Protein AF-K1SUT8-F1 (afdb_monomer_lite)

Foldseek 3Di:
DDQPDFFKEKEAEPCPQNVVLRVLSQQLRVLLLVLSVVLVGDRPYYDWAFDPVCDDDPVSHTATHDPQNRVCVNVVHNGMDMDHTPPVNPVSCVSQVVDPVSVVSSVVSSVRSNCVSVVNDDDDVPDDPPCQQANVCPPPPCSVVVSVLVVLVLDDAPDRRHNPPVDFDFPLSLLSSLCVVVVHDQPPDFAALAPVQDGPDSSGRSNRVCVVLVLDDAPDPRHNRRGDGDDPLNSLSSVCSSCVSVVHDQFDPDDLVPDPDPPLVVRDPSRSGSVD

Sequence (276 aa):
PSQSARGAEVLVSNGNYRPEIAKVLDGVGTNILMQLKNLGIYNRGLVKKSSQDHTLYPNGKLADYYGIVRYGVENNVPSMIVEHCFISSNSECEQFLSSDAKLRAIAQADARGIAAYYGLQKKAPGEVDVEPTFYDCRHHWAKTSIEAAASAGWVNGVSAGEFQPNGTLTRAAFVTMLGRMAGVKDTDYTTSVFRDVPDGEWYTSFVAWATENGIVDGYGDGIFLPQNNITRQEMAKIMAKYLNWKGLDTTPSSEISSYPINDLNAIGGWALEPVC

Structure (mmCIF, N/CA/C/O backbone):
data_AF-K1SUT8-F1
#
_entry.id   AF-K1SUT8-F1
#
loop_
_atom_site.group_PDB
_atom_site.id
_atom_site.type_symbol
_atom_site.label_atom_id
_atom_site.label_alt_id
_atom_site.label_comp_id
_atom_site.label_asym_id
_atom_site.label_entity_id
_atom_site.label_seq_id
_atom_site.pdbx_PDB_ins_code
_atom_site.Cartn_x
_atom_site.Cartn_y
_atom_site.Cartn_z
_atom_site.occupancy
_atom_site.B_iso_or_equiv
_atom_site.auth_seq_id
_atom_site.auth_comp_id
_atom_site.auth_asym_id
_atom_site.auth_atom_id
_atom_site.pdbx_PDB_model_num
ATOM 1 N N . PRO A 1 1 ? 30.559 4.895 -41.385 1.00 45.41 1 PRO A N 1
ATOM 2 C CA . PRO A 1 1 ? 29.852 4.767 -40.085 1.00 45.41 1 PRO A CA 1
ATOM 3 C C . PRO A 1 1 ? 30.807 4.206 -39.021 1.00 45.41 1 PRO A C 1
ATOM 5 O O . PRO A 1 1 ? 31.427 3.174 -39.251 1.00 45.41 1 PRO A O 1
ATOM 8 N N . SER A 1 2 ? 31.027 4.937 -37.927 1.00 41.62 2 SER A N 1
ATOM 9 C CA . SER A 1 2 ? 32.005 4.590 -36.886 1.00 41.62 2 SER A CA 1
ATOM 10 C C . SER A 1 2 ? 31.614 3.323 -36.112 1.00 41.62 2 SER A C 1
ATOM 12 O O . SER A 1 2 ? 30.517 3.258 -35.568 1.00 41.62 2 SER A O 1
ATOM 14 N N . GLN A 1 3 ? 32.542 2.368 -35.992 1.00 51.78 3 GLN A N 1
ATOM 15 C CA . GLN A 1 3 ? 32.417 1.084 -35.274 1.00 51.78 3 GLN A CA 1
ATOM 16 C C . GLN A 1 3 ? 32.427 1.187 -33.724 1.00 51.78 3 GLN A C 1
ATOM 18 O O . GLN A 1 3 ? 32.827 0.240 -33.051 1.00 51.78 3 GLN A O 1
ATOM 23 N N . SER A 1 4 ? 32.091 2.327 -33.112 1.00 65.31 4 SER A N 1
ATOM 24 C CA . SER A 1 4 ? 32.471 2.563 -31.704 1.00 65.31 4 SER A CA 1
ATOM 25 C C . SER A 1 4 ? 31.446 2.120 -30.654 1.00 65.31 4 SER A C 1
ATOM 27 O O . SER A 1 4 ? 31.849 1.744 -29.552 1.00 65.31 4 SER A O 1
ATOM 29 N N . ALA A 1 5 ? 30.146 2.143 -30.954 1.00 74.44 5 ALA A N 1
ATOM 30 C CA . ALA A 1 5 ? 29.110 1.727 -30.009 1.00 74.44 5 ALA A CA 1
ATOM 31 C C . ALA A 1 5 ? 28.644 0.303 -30.333 1.00 74.44 5 ALA A C 1
ATOM 33 O O . ALA A 1 5 ? 28.223 0.025 -31.452 1.00 74.44 5 ALA A O 1
ATOM 34 N N . ARG A 1 6 ? 28.767 -0.599 -29.356 1.00 87.94 6 ARG A N 1
ATOM 35 C CA . ARG A 1 6 ? 28.372 -2.009 -29.444 1.00 87.94 6 ARG A CA 1
ATOM 36 C C . ARG A 1 6 ? 27.930 -2.515 -28.075 1.00 87.94 6 ARG A C 1
ATOM 38 O O . ARG A 1 6 ? 28.438 -2.010 -27.068 1.00 87.94 6 ARG A O 1
ATOM 45 N N . GLY A 1 7 ? 27.093 -3.539 -28.036 1.00 93.62 7 GLY A N 1
ATOM 46 C CA . GLY A 1 7 ? 26.663 -4.217 -26.821 1.00 93.62 7 GLY A CA 1
ATOM 47 C C . GLY A 1 7 ? 25.320 -3.733 -26.288 1.00 93.62 7 GLY A C 1
ATOM 48 O O . GLY A 1 7 ? 24.484 -3.248 -27.042 1.00 93.62 7 GLY A O 1
ATOM 49 N N . ALA A 1 8 ? 25.127 -3.871 -24.981 1.00 95.81 8 ALA A N 1
ATOM 50 C CA . ALA A 1 8 ? 23.942 -3.421 -24.268 1.00 95.81 8 ALA A CA 1
ATOM 51 C C . ALA A 1 8 ? 24.306 -2.657 -22.990 1.00 95.81 8 ALA A C 1
ATOM 53 O O . ALA A 1 8 ? 25.274 -3.007 -22.307 1.00 95.81 8 ALA A O 1
ATOM 54 N N . GLU A 1 9 ? 23.510 -1.640 -22.667 1.00 96.62 9 GLU A N 1
ATOM 55 C CA . GLU A 1 9 ? 23.533 -0.894 -21.403 1.00 96.62 9 GLU A CA 1
ATOM 56 C C . GLU A 1 9 ? 22.112 -0.717 -20.864 1.00 96.62 9 GLU A C 1
ATOM 58 O O . GLU A 1 9 ? 21.140 -0.772 -21.615 1.00 96.62 9 GLU A O 1
ATOM 63 N N . VAL A 1 10 ? 21.982 -0.520 -19.550 1.00 98.19 10 VAL A N 1
ATOM 64 C CA . VAL A 1 10 ? 20.684 -0.228 -18.925 1.00 98.19 10 VAL A CA 1
ATOM 65 C C . VAL A 1 10 ? 20.765 1.100 -18.202 1.00 98.19 10 VAL A C 1
ATOM 67 O O . VAL A 1 10 ? 21.600 1.293 -17.319 1.00 98.19 10 VAL A O 1
ATOM 70 N N . LEU A 1 11 ? 19.885 2.017 -18.576 1.00 98.19 11 LEU A N 1
ATOM 71 C CA . LEU A 1 11 ? 19.825 3.363 -18.047 1.00 98.19 11 LEU A CA 1
ATOM 72 C C . LEU A 1 11 ? 18.830 3.385 -16.890 1.00 98.19 11 LEU A C 1
ATOM 74 O O . LEU A 1 11 ? 17.638 3.126 -17.076 1.00 98.19 11 LEU A O 1
ATOM 78 N N . VAL A 1 12 ? 19.339 3.660 -15.693 1.00 98.44 12 VAL A N 1
ATOM 79 C CA . VAL A 1 12 ? 18.610 3.533 -14.424 1.00 98.44 12 VAL A CA 1
ATOM 80 C C . VAL A 1 12 ? 18.777 4.784 -13.568 1.00 98.44 12 VAL A C 1
ATOM 82 O O . VAL A 1 12 ? 19.641 5.626 -13.827 1.00 98.44 12 VAL A O 1
ATOM 85 N N . SER A 1 13 ? 17.946 4.903 -12.532 1.00 98.06 13 SER A N 1
ATOM 86 C CA . SER A 1 13 ? 17.998 6.040 -11.614 1.00 98.06 13 SER A CA 1
ATOM 87 C C . SER A 1 13 ? 19.318 6.098 -10.839 1.00 98.06 13 SER A C 1
ATOM 89 O O . SER A 1 13 ? 19.870 5.078 -10.415 1.00 98.06 13 SER A O 1
ATOM 91 N N . ASN A 1 14 ? 19.802 7.314 -10.598 1.00 96.62 14 ASN A N 1
ATOM 92 C CA . ASN A 1 14 ? 20.906 7.599 -9.688 1.00 96.62 14 ASN A CA 1
ATOM 93 C C . ASN A 1 14 ? 20.520 7.464 -8.199 1.00 96.62 14 ASN A C 1
ATOM 95 O O . ASN A 1 14 ? 21.410 7.407 -7.353 1.00 96.62 14 ASN A O 1
ATOM 99 N N . GLY A 1 15 ? 19.223 7.375 -7.878 1.00 97.31 15 GLY A N 1
ATOM 100 C CA . GLY A 1 15 ? 18.715 7.226 -6.512 1.00 97.31 15 GLY A CA 1
ATOM 101 C C . GLY A 1 15 ? 18.626 8.525 -5.709 1.00 97.31 15 GLY A C 1
ATOM 102 O O . GLY A 1 15 ? 18.447 8.476 -4.494 1.00 97.31 15 GLY A O 1
ATOM 103 N N . ASN A 1 16 ? 18.722 9.690 -6.356 1.00 97.38 16 ASN A N 1
ATOM 104 C CA . ASN A 1 16 ? 18.678 10.979 -5.667 1.00 97.38 16 ASN A CA 1
ATOM 105 C C . ASN A 1 16 ? 17.329 11.256 -4.986 1.00 97.38 16 ASN A C 1
ATOM 107 O O . ASN A 1 16 ? 17.321 11.874 -3.921 1.00 97.38 16 ASN A O 1
ATOM 111 N N . TYR A 1 17 ? 16.203 10.826 -5.567 1.00 97.44 17 TYR A N 1
ATOM 112 C CA . TYR A 1 17 ? 14.869 11.053 -4.989 1.00 97.44 17 TYR A CA 1
ATOM 113 C C . TYR A 1 17 ? 14.317 9.852 -4.227 1.00 97.44 17 TYR A C 1
ATOM 115 O O . TYR A 1 17 ? 13.910 10.010 -3.079 1.00 97.44 17 TYR A O 1
ATOM 123 N N . ARG A 1 18 ? 14.367 8.664 -4.837 1.00 96.38 18 ARG A N 1
ATOM 124 C CA . ARG A 1 18 ? 13.876 7.401 -4.267 1.00 96.38 18 ARG A CA 1
ATOM 125 C C . ARG A 1 18 ? 14.963 6.322 -4.342 1.00 96.38 18 ARG A C 1
ATOM 127 O O . ARG A 1 18 ? 15.007 5.565 -5.319 1.00 96.38 18 ARG A O 1
ATOM 134 N N . PRO A 1 19 ? 15.904 6.276 -3.381 1.00 95.56 19 PRO A N 1
ATOM 135 C CA . PRO A 1 19 ? 17.011 5.315 -3.394 1.00 95.56 19 PRO A CA 1
ATOM 136 C C . PRO A 1 19 ? 16.543 3.849 -3.382 1.00 95.56 19 PRO A C 1
ATOM 138 O O . PRO A 1 19 ? 17.218 2.978 -3.930 1.00 95.56 19 PRO A O 1
ATOM 141 N N . GLU A 1 20 ? 15.373 3.571 -2.812 1.00 93.56 20 GLU A N 1
ATOM 142 C CA . GLU A 1 20 ? 14.718 2.265 -2.826 1.00 93.56 20 GLU A CA 1
ATOM 143 C C . GLU A 1 20 ? 14.357 1.801 -4.244 1.00 93.56 20 GLU A C 1
ATOM 145 O O . GLU A 1 20 ? 14.616 0.647 -4.590 1.00 93.56 20 GLU A O 1
ATOM 150 N N . ILE A 1 21 ? 13.862 2.705 -5.100 1.00 94.88 21 ILE A N 1
ATOM 151 C CA . ILE A 1 21 ? 13.584 2.401 -6.510 1.00 94.88 21 ILE A CA 1
ATOM 152 C C . ILE A 1 21 ? 14.891 2.161 -7.262 1.00 94.88 21 ILE A C 1
ATOM 154 O O . ILE A 1 21 ? 14.999 1.193 -8.012 1.00 94.88 21 ILE A O 1
ATOM 158 N N . ALA A 1 22 ? 15.907 2.996 -7.034 1.00 97.25 22 ALA A N 1
ATOM 159 C CA . ALA A 1 22 ? 17.226 2.816 -7.642 1.00 97.25 22 ALA A CA 1
ATOM 160 C C . ALA A 1 22 ? 17.819 1.432 -7.327 1.00 97.25 22 ALA A C 1
ATOM 162 O O . ALA A 1 22 ? 18.338 0.772 -8.223 1.00 97.25 22 ALA A O 1
ATOM 163 N N . LYS A 1 23 ? 17.678 0.946 -6.088 1.00 96.44 23 LYS A N 1
ATOM 164 C CA . LYS A 1 23 ? 18.134 -0.395 -5.694 1.00 96.44 23 LYS A CA 1
ATOM 165 C C . LYS A 1 23 ? 17.417 -1.514 -6.459 1.00 96.44 23 LYS A C 1
ATOM 167 O O . LYS A 1 23 ? 18.055 -2.502 -6.826 1.00 96.44 23 LYS A O 1
ATOM 172 N N . VAL A 1 24 ? 16.112 -1.368 -6.705 1.00 96.50 24 VAL A N 1
ATOM 173 C CA . VAL A 1 24 ? 15.348 -2.308 -7.542 1.00 96.50 24 VAL A CA 1
ATOM 174 C C . VAL A 1 24 ? 15.878 -2.298 -8.972 1.00 96.50 24 VAL A C 1
ATOM 176 O O . VAL A 1 24 ? 16.199 -3.353 -9.520 1.00 96.50 24 VAL A O 1
ATOM 179 N N . LEU A 1 25 ? 16.035 -1.110 -9.557 1.00 98.00 25 LEU A N 1
ATOM 180 C CA . LEU A 1 25 ? 16.516 -0.950 -10.928 1.00 98.00 25 LEU A CA 1
ATOM 181 C C . LEU A 1 25 ? 17.942 -1.478 -11.123 1.00 98.00 25 LEU A C 1
ATOM 183 O O . LEU A 1 25 ? 18.210 -2.117 -12.138 1.00 98.00 25 LEU A O 1
ATOM 187 N N . ASP A 1 26 ? 18.830 -1.284 -10.147 1.00 98.19 26 ASP A N 1
ATOM 188 C CA . ASP A 1 26 ? 20.192 -1.822 -10.182 1.00 98.19 26 ASP A CA 1
ATOM 189 C C . ASP A 1 26 ? 20.190 -3.349 -10.265 1.00 98.19 26 ASP A C 1
ATOM 191 O O . ASP A 1 26 ? 20.906 -3.939 -11.077 1.00 98.19 26 ASP A O 1
ATOM 195 N N . GLY A 1 27 ? 19.363 -4.001 -9.446 1.00 96.88 27 GLY A N 1
ATOM 196 C CA . GLY A 1 27 ? 19.260 -5.454 -9.437 1.00 96.88 27 GLY A CA 1
ATOM 197 C C . GLY A 1 27 ? 18.634 -6.013 -10.714 1.00 96.88 27 GLY A C 1
ATOM 198 O O . GLY A 1 27 ? 19.192 -6.933 -11.317 1.00 96.88 27 GLY A O 1
ATOM 199 N N . VAL A 1 28 ? 17.518 -5.433 -11.170 1.00 98.12 28 VAL A N 1
ATOM 200 C CA . VAL A 1 28 ? 16.858 -5.869 -12.410 1.00 98.12 28 VAL A CA 1
ATOM 201 C C . VAL A 1 28 ? 17.766 -5.635 -13.620 1.00 98.12 28 VAL A C 1
ATOM 203 O O . VAL A 1 28 ? 18.004 -6.563 -14.393 1.00 98.12 28 VAL A O 1
ATOM 206 N N . GLY A 1 29 ? 18.326 -4.431 -13.762 1.00 98.31 29 GLY A N 1
ATOM 207 C CA . GLY A 1 29 ? 19.202 -4.074 -14.877 1.00 98.31 29 GLY A CA 1
ATOM 208 C C . GLY A 1 29 ? 20.463 -4.938 -14.934 1.00 98.31 29 GLY A C 1
ATOM 209 O O . GLY A 1 29 ? 20.845 -5.401 -16.008 1.00 98.31 29 GLY A O 1
ATOM 210 N N . THR A 1 30 ? 21.070 -5.244 -13.781 1.00 98.44 30 THR A N 1
ATOM 211 C CA . THR A 1 30 ? 22.228 -6.152 -13.710 1.00 98.44 30 THR A CA 1
ATOM 212 C C . THR A 1 30 ? 21.869 -7.551 -14.208 1.00 98.44 30 THR A C 1
ATOM 214 O O . THR A 1 30 ? 22.606 -8.127 -15.011 1.00 98.44 30 THR A O 1
ATOM 217 N N . ASN A 1 31 ? 20.721 -8.091 -13.791 1.00 97.75 31 ASN A N 1
ATOM 218 C CA . ASN A 1 31 ? 20.273 -9.407 -14.238 1.00 97.75 31 ASN A CA 1
ATOM 219 C C . ASN A 1 31 ? 19.972 -9.439 -15.742 1.00 97.75 31 ASN A C 1
ATOM 221 O O . ASN A 1 31 ? 20.371 -10.394 -16.408 1.00 97.75 31 ASN A O 1
ATOM 225 N N . ILE A 1 32 ? 19.334 -8.400 -16.290 1.00 98.50 32 ILE A N 1
ATOM 226 C CA . ILE A 1 32 ? 19.103 -8.259 -17.739 1.00 98.50 32 ILE A CA 1
ATOM 227 C C . ILE A 1 32 ? 20.433 -8.290 -18.498 1.00 98.50 32 ILE A C 1
ATOM 229 O O . ILE A 1 32 ? 20.627 -9.120 -19.387 1.00 98.50 32 ILE A O 1
ATOM 233 N N . LEU A 1 33 ? 21.394 -7.455 -18.096 1.00 98.31 33 LEU A N 1
ATOM 234 C CA . LEU A 1 33 ? 22.706 -7.381 -18.741 1.00 98.31 33 LEU A CA 1
ATOM 235 C C . LEU A 1 33 ? 23.478 -8.706 -18.678 1.00 98.31 33 LEU A C 1
ATOM 237 O O . LEU A 1 33 ? 24.194 -9.048 -19.621 1.00 98.31 33 LEU A O 1
ATOM 241 N N . MET A 1 34 ? 23.325 -9.482 -17.600 1.00 98.00 34 MET A N 1
ATOM 242 C CA . MET A 1 34 ? 23.885 -10.836 -17.519 1.00 98.00 34 MET A CA 1
ATOM 243 C C . MET A 1 34 ? 23.239 -11.796 -18.526 1.00 98.00 34 MET A C 1
ATOM 245 O O . MET A 1 34 ? 23.953 -12.559 -19.176 1.00 98.00 34 MET A O 1
ATOM 249 N N . GLN A 1 35 ? 21.915 -11.758 -18.697 1.00 97.88 35 GLN A N 1
ATOM 250 C CA . GLN A 1 35 ? 21.229 -12.612 -19.675 1.00 97.88 35 GLN A CA 1
ATOM 251 C C . GLN A 1 35 ? 21.589 -12.236 -21.116 1.00 97.88 35 GLN A C 1
ATOM 253 O O . GLN A 1 35 ? 21.840 -13.119 -21.934 1.00 97.88 35 GLN A O 1
ATOM 258 N N . LEU A 1 36 ? 21.691 -10.940 -21.419 1.00 97.56 36 LEU A N 1
ATOM 259 C CA . LEU A 1 36 ? 22.138 -10.454 -22.727 1.00 97.56 36 LEU A CA 1
ATOM 260 C C . LEU A 1 36 ? 23.589 -10.866 -23.014 1.00 97.56 36 LEU A C 1
ATOM 262 O O . LEU A 1 36 ? 23.896 -11.328 -24.114 1.00 97.56 36 LEU A O 1
ATOM 266 N N . LYS A 1 37 ? 24.468 -10.806 -22.005 1.00 96.81 37 LYS A N 1
ATOM 267 C CA . LYS A 1 37 ? 25.845 -11.313 -22.104 1.00 96.81 37 LYS A CA 1
ATOM 268 C C . LYS A 1 37 ? 25.898 -12.791 -22.486 1.00 96.81 37 LYS A C 1
ATOM 270 O O . LYS A 1 37 ? 26.742 -13.174 -23.293 1.00 96.81 37 LYS A O 1
ATOM 275 N N . ASN A 1 38 ? 24.993 -13.615 -21.958 1.00 95.56 38 ASN A N 1
ATOM 276 C CA . ASN A 1 38 ? 24.928 -15.042 -22.292 1.00 95.56 38 ASN A CA 1
ATOM 277 C C . ASN A 1 38 ? 24.531 -15.303 -23.755 1.00 95.56 38 ASN A C 1
ATOM 279 O O . ASN A 1 38 ? 24.842 -16.367 -24.283 1.00 95.56 38 ASN A O 1
ATOM 283 N N . LEU A 1 39 ? 23.894 -14.337 -24.429 1.00 95.38 39 LEU A N 1
ATOM 284 C CA . LEU A 1 39 ? 23.646 -14.385 -25.875 1.00 95.38 39 LEU A CA 1
ATOM 285 C C . LEU A 1 39 ? 24.859 -13.945 -26.709 1.00 95.38 39 LEU A C 1
ATOM 287 O O . LEU A 1 39 ? 24.809 -14.005 -27.934 1.00 95.38 39 LEU A O 1
ATOM 291 N N . GLY A 1 40 ? 25.944 -13.504 -26.067 1.00 94.44 40 GLY A N 1
ATOM 292 C CA . GLY A 1 40 ? 27.142 -12.975 -26.718 1.00 94.44 40 GLY A CA 1
ATOM 293 C C . GLY A 1 40 ? 27.142 -11.455 -26.907 1.00 94.44 40 GLY A C 1
ATOM 294 O O . GLY A 1 40 ? 28.086 -10.930 -27.493 1.00 94.44 40 GLY A O 1
ATOM 295 N N . ILE A 1 41 ? 26.128 -10.738 -26.408 1.00 95.38 41 ILE A N 1
ATOM 296 C CA . ILE A 1 41 ? 26.065 -9.272 -26.483 1.00 95.38 41 ILE A CA 1
ATOM 297 C C . ILE A 1 41 ? 27.023 -8.673 -25.446 1.00 95.38 41 ILE A C 1
ATOM 299 O O . ILE A 1 41 ? 27.033 -9.067 -24.279 1.00 95.38 41 ILE A O 1
ATOM 303 N N . TYR A 1 42 ? 27.849 -7.708 -25.848 1.00 94.56 42 TYR A N 1
ATOM 304 C CA . TYR A 1 42 ? 28.804 -7.082 -24.932 1.00 94.56 42 TYR A CA 1
ATOM 305 C C . TYR A 1 42 ? 28.084 -6.298 -23.818 1.00 94.56 42 TYR A C 1
ATOM 307 O O . TYR A 1 42 ? 27.274 -5.423 -24.094 1.00 94.56 42 TYR A O 1
ATOM 315 N N . ASN A 1 43 ? 28.387 -6.584 -22.552 1.00 95.75 43 ASN A N 1
ATOM 316 C CA . ASN A 1 43 ? 27.782 -5.894 -21.410 1.00 95.75 43 ASN A CA 1
ATOM 317 C C . ASN A 1 43 ? 28.556 -4.602 -21.091 1.00 95.75 43 ASN A C 1
ATOM 319 O O . ASN A 1 43 ? 29.717 -4.671 -20.688 1.00 95.75 43 ASN A O 1
ATOM 323 N N . ARG A 1 44 ? 27.908 -3.443 -21.248 1.00 96.00 44 ARG A N 1
ATOM 324 C CA . ARG A 1 44 ? 28.472 -2.112 -20.956 1.00 96.00 44 ARG A CA 1
ATOM 325 C C . ARG A 1 44 ? 28.140 -1.600 -19.550 1.00 96.00 44 ARG A C 1
ATOM 327 O O . ARG A 1 44 ? 28.689 -0.585 -19.132 1.00 96.00 44 ARG A O 1
ATOM 334 N N . GLY A 1 45 ? 27.286 -2.307 -18.815 1.00 97.31 45 GLY A N 1
ATOM 335 C CA . GLY A 1 45 ? 26.906 -1.973 -17.449 1.00 97.31 45 GLY A CA 1
ATOM 336 C C . GLY A 1 45 ? 25.682 -1.065 -17.337 1.00 97.31 45 GLY A C 1
ATOM 337 O O . GLY A 1 45 ? 24.975 -0.778 -18.305 1.00 97.31 45 GLY A O 1
ATOM 338 N N . LEU A 1 46 ? 25.427 -0.649 -16.099 1.00 98.19 46 LEU A N 1
ATOM 339 C CA . LEU A 1 46 ? 24.381 0.305 -15.760 1.00 98.19 46 LEU A CA 1
ATOM 340 C C . LEU A 1 46 ? 24.866 1.732 -16.028 1.00 98.19 46 LEU A C 1
ATOM 342 O O . LEU A 1 46 ? 25.991 2.088 -15.676 1.00 98.19 46 LEU A O 1
ATOM 346 N N . VAL A 1 47 ? 23.990 2.568 -16.576 1.00 97.62 47 VAL A N 1
ATOM 347 C CA . VAL A 1 47 ? 24.251 3.984 -16.835 1.00 97.62 47 VAL A CA 1
ATOM 348 C C . VAL A 1 47 ? 23.343 4.829 -15.955 1.00 97.62 47 VAL A C 1
ATOM 350 O O . VAL A 1 47 ? 22.120 4.739 -16.019 1.00 97.62 47 VAL A O 1
ATOM 353 N N . LYS A 1 48 ? 23.962 5.684 -15.142 1.00 97.69 48 LYS A N 1
ATOM 354 C CA . LYS A 1 48 ? 23.284 6.619 -14.240 1.00 97.69 48 LYS A CA 1
ATOM 355 C C . LYS A 1 48 ? 23.704 8.031 -14.613 1.00 97.69 48 LYS A C 1
ATOM 357 O O . LYS A 1 48 ? 24.895 8.338 -14.610 1.00 97.69 48 LYS A O 1
ATOM 362 N N . LYS A 1 49 ? 22.743 8.886 -14.965 1.00 97.00 49 LYS A N 1
ATOM 363 C CA . LYS A 1 49 ? 23.008 10.270 -15.380 1.00 97.00 49 LYS A CA 1
ATOM 364 C C . LYS A 1 49 ? 22.047 11.223 -14.690 1.00 97.00 49 LYS A C 1
ATOM 366 O O . LYS A 1 49 ? 20.839 11.020 -14.742 1.00 97.00 49 LYS A O 1
ATOM 371 N N . SER A 1 50 ? 22.596 12.271 -14.091 1.00 97.38 50 SER A N 1
ATOM 372 C CA . SER A 1 50 ? 21.829 13.389 -13.538 1.00 97.38 50 SER A CA 1
ATOM 373 C C . SER A 1 50 ? 21.494 14.411 -14.622 1.00 97.38 50 SER A C 1
ATOM 375 O O . SER A 1 50 ? 22.183 14.485 -15.644 1.00 97.38 50 SER A O 1
ATOM 377 N N . SER A 1 51 ? 20.452 15.207 -14.390 1.00 96.44 51 SER A N 1
ATOM 378 C CA . SER A 1 51 ? 20.023 16.240 -15.326 1.00 96.44 51 SER A CA 1
ATOM 379 C C . SER A 1 51 ? 21.139 17.235 -15.633 1.00 96.44 51 SER A C 1
ATOM 381 O O . SER A 1 51 ? 21.910 17.616 -14.752 1.00 96.44 51 SER A O 1
ATOM 383 N N . GLN A 1 52 ? 21.204 17.668 -16.891 1.00 95.88 52 GLN A N 1
ATOM 384 C CA . GLN A 1 52 ? 22.189 18.640 -17.381 1.00 95.88 52 GLN A CA 1
ATOM 385 C C . GLN A 1 52 ? 21.607 20.055 -17.503 1.00 95.88 52 GLN A C 1
ATOM 387 O O . GLN A 1 52 ? 22.351 21.024 -17.599 1.00 95.88 52 GLN A O 1
ATOM 392 N N . ASP A 1 53 ? 20.280 20.179 -17.466 1.00 95.88 53 ASP A N 1
ATOM 393 C CA . ASP A 1 53 ? 19.538 21.443 -17.524 1.00 95.88 53 ASP A CA 1
ATOM 394 C C . ASP A 1 53 ? 19.152 21.981 -16.133 1.00 95.88 53 ASP A C 1
ATOM 396 O O . ASP A 1 53 ? 18.361 22.911 -16.028 1.00 95.88 53 ASP A O 1
ATOM 400 N N . HIS A 1 54 ? 19.720 21.408 -15.066 1.00 95.44 54 HIS A N 1
ATOM 401 C CA . HIS A 1 54 ? 19.419 21.729 -13.665 1.00 95.44 54 HIS A CA 1
ATOM 402 C C . HIS A 1 54 ? 17.987 21.402 -13.209 1.00 95.44 54 HIS A C 1
ATOM 404 O O . HIS A 1 54 ? 17.572 21.869 -12.151 1.00 95.44 54 HIS A O 1
ATOM 410 N N . THR A 1 55 ? 17.246 20.560 -13.938 1.00 97.50 55 THR A N 1
ATOM 411 C CA . THR A 1 55 ? 15.980 20.007 -13.431 1.00 97.50 55 THR A CA 1
ATOM 412 C C . THR A 1 55 ? 16.202 19.286 -12.097 1.00 97.50 55 THR A C 1
ATOM 414 O O . THR A 1 55 ? 17.122 18.469 -11.960 1.00 97.50 55 THR A O 1
ATOM 417 N N . LEU A 1 56 ? 15.338 19.570 -11.120 1.00 98.19 56 LEU A N 1
ATOM 418 C CA . LEU A 1 56 ? 15.370 19.003 -9.773 1.00 98.19 56 LEU A CA 1
ATOM 419 C C . LEU A 1 56 ? 14.146 18.124 -9.524 1.00 98.19 56 LEU A C 1
ATOM 421 O O . LEU A 1 56 ? 13.058 18.407 -10.018 1.00 98.19 56 LEU A O 1
ATOM 425 N N . TYR A 1 57 ? 14.324 17.099 -8.699 1.00 98.06 57 TYR A N 1
ATOM 426 C CA . TYR A 1 57 ? 13.214 16.412 -8.048 1.00 98.06 57 TYR A CA 1
ATOM 427 C C . TYR A 1 57 ? 12.599 17.288 -6.938 1.00 98.06 57 TYR A C 1
ATOM 429 O O . TYR A 1 57 ? 13.248 18.229 -6.468 1.00 98.06 57 TYR A O 1
ATOM 437 N N . PRO A 1 58 ? 11.396 16.953 -6.424 1.00 97.25 58 PRO A N 1
ATOM 438 C CA . PRO A 1 58 ? 10.751 17.703 -5.338 1.00 97.25 58 PRO A CA 1
ATOM 439 C C . PRO A 1 58 ? 11.588 17.837 -4.057 1.00 97.25 58 PRO A C 1
ATOM 441 O O . PRO A 1 58 ? 11.401 18.774 -3.289 1.00 97.25 58 PRO A O 1
ATOM 444 N N . ASN A 1 59 ? 12.536 16.922 -3.824 1.00 96.25 59 ASN A N 1
ATOM 445 C CA . ASN A 1 59 ? 13.463 16.992 -2.691 1.00 96.25 59 ASN A CA 1
ATOM 446 C C . ASN A 1 59 ? 14.655 17.949 -2.909 1.00 96.25 59 ASN A C 1
ATOM 448 O O . ASN A 1 59 ? 15.596 17.936 -2.116 1.00 96.25 59 ASN A O 1
ATOM 452 N N . GLY A 1 60 ? 14.655 18.728 -3.995 1.00 97.56 60 GLY A N 1
ATOM 453 C CA . GLY A 1 60 ? 15.686 19.713 -4.323 1.00 97.56 60 GLY A CA 1
ATOM 454 C C . GLY A 1 60 ? 16.989 19.131 -4.881 1.00 97.56 60 GLY A C 1
ATOM 455 O O . GLY A 1 60 ? 17.915 19.888 -5.163 1.00 97.56 60 GLY A O 1
ATOM 456 N N . LYS A 1 61 ? 17.097 17.808 -5.058 1.00 97.88 61 LYS A N 1
ATOM 457 C CA . LYS A 1 61 ? 18.275 17.176 -5.675 1.00 97.88 61 LYS A CA 1
ATOM 458 C C . LYS A 1 61 ? 18.121 17.088 -7.190 1.00 97.88 61 LYS A C 1
ATOM 460 O O . LYS A 1 61 ? 17.006 17.019 -7.698 1.00 97.88 61 LYS A O 1
ATOM 465 N N . LEU A 1 62 ? 19.248 17.035 -7.908 1.00 98.00 62 LEU A N 1
ATOM 466 C CA . LEU A 1 62 ? 19.255 16.873 -9.366 1.00 98.00 62 LEU A CA 1
ATOM 467 C C . LEU A 1 62 ? 18.452 15.643 -9.791 1.00 98.00 62 LEU A C 1
ATOM 469 O O . LEU A 1 62 ? 18.681 14.537 -9.285 1.00 98.00 62 LEU A O 1
ATOM 473 N N . ALA A 1 63 ? 17.550 15.861 -10.746 1.00 98.31 63 ALA A N 1
ATOM 474 C CA . ALA A 1 63 ? 16.730 14.817 -11.330 1.00 98.31 63 ALA A CA 1
ATOM 475 C C . ALA A 1 63 ? 17.559 13.831 -12.161 1.00 98.31 63 ALA A C 1
ATOM 477 O O . ALA A 1 63 ? 18.698 14.121 -12.538 1.00 98.31 63 ALA A O 1
ATOM 478 N N . ASP A 1 64 ? 16.989 12.666 -12.465 1.00 98.38 64 ASP A N 1
ATOM 479 C CA . ASP A 1 64 ? 17.556 11.771 -13.474 1.00 98.38 64 ASP A CA 1
ATOM 480 C C . ASP A 1 64 ? 17.438 12.399 -14.874 1.00 98.38 64 ASP A C 1
ATOM 482 O O . ASP A 1 64 ? 16.462 13.079 -15.191 1.00 98.38 64 ASP A O 1
ATOM 486 N N . TYR A 1 65 ? 18.451 12.178 -15.716 1.00 97.94 65 TYR A N 1
ATOM 487 C CA . TYR A 1 65 ? 18.559 12.782 -17.049 1.00 97.94 65 TYR A CA 1
ATOM 488 C C . TYR A 1 65 ? 17.473 12.289 -18.014 1.00 97.94 65 TYR A C 1
ATOM 490 O O . TYR A 1 65 ? 16.887 13.068 -18.761 1.00 97.94 65 TYR A O 1
ATOM 498 N N . TYR A 1 66 ? 17.213 10.980 -18.022 1.00 97.25 66 TYR A N 1
ATOM 499 C CA . TYR A 1 66 ? 16.283 10.367 -18.966 1.00 97.25 66 TYR A CA 1
ATOM 500 C C . TYR A 1 66 ? 14.851 10.495 -18.460 1.00 97.25 66 TYR A C 1
ATOM 502 O O . TYR A 1 66 ? 14.530 9.992 -17.385 1.00 97.25 66 TYR A O 1
ATOM 510 N N . GLY A 1 67 ? 13.977 11.104 -19.266 1.00 96.50 67 GLY A N 1
ATOM 511 C CA . GLY A 1 67 ? 12.581 11.356 -18.897 1.00 96.50 67 GLY A CA 1
ATOM 512 C C . GLY A 1 67 ? 11.832 10.107 -18.422 1.00 96.50 67 GLY A C 1
ATOM 513 O O . GLY A 1 67 ? 11.161 10.172 -17.403 1.00 96.50 67 GLY A O 1
ATOM 514 N N . ILE A 1 68 ? 12.002 8.958 -19.091 1.00 97.62 68 ILE A N 1
ATOM 515 C CA . ILE A 1 68 ? 11.365 7.687 -18.685 1.00 97.62 68 ILE A CA 1
ATOM 516 C C . ILE A 1 68 ? 11.773 7.289 -17.260 1.00 97.62 68 ILE A C 1
ATOM 518 O O . ILE A 1 68 ? 10.920 6.957 -16.443 1.00 97.62 68 ILE A O 1
ATOM 522 N N . VAL A 1 69 ? 13.069 7.362 -16.945 1.00 98.06 69 VAL A N 1
ATOM 523 C CA . VAL A 1 69 ? 13.587 7.049 -15.605 1.00 98.06 69 VAL A CA 1
ATOM 524 C C . VAL A 1 69 ? 13.070 8.073 -14.594 1.00 98.06 69 VAL A C 1
ATOM 526 O O . VAL A 1 69 ? 12.523 7.695 -13.562 1.00 98.06 69 VAL A O 1
ATOM 529 N N . ARG A 1 70 ? 13.182 9.366 -14.923 1.00 97.69 70 ARG A N 1
ATOM 530 C CA . ARG A 1 70 ? 12.769 10.481 -14.064 1.00 97.69 70 ARG A CA 1
ATOM 531 C C . ARG A 1 70 ? 11.298 10.410 -13.679 1.00 97.69 70 ARG A C 1
ATOM 533 O O . ARG A 1 70 ? 10.969 10.401 -12.498 1.00 97.69 70 ARG A O 1
ATOM 540 N N . TYR A 1 71 ? 10.419 10.346 -14.674 1.00 97.44 71 TYR A N 1
ATOM 541 C CA . TYR A 1 71 ? 8.979 10.348 -14.447 1.00 97.44 71 TYR A CA 1
ATOM 542 C C . TYR A 1 71 ? 8.507 9.054 -13.787 1.00 97.44 71 TYR A C 1
ATOM 544 O O . TYR A 1 71 ? 7.576 9.094 -12.986 1.00 97.44 71 TYR A O 1
ATOM 552 N N . GLY A 1 72 ? 9.179 7.929 -14.046 1.00 96.62 72 GLY A N 1
ATOM 553 C CA . GLY A 1 72 ? 8.970 6.706 -13.282 1.00 96.62 72 GLY A CA 1
ATOM 554 C C . GLY A 1 72 ? 9.233 6.917 -11.793 1.00 96.62 72 GLY A C 1
ATOM 555 O O . GLY A 1 72 ? 8.353 6.701 -10.965 1.00 96.62 72 GLY A O 1
ATOM 556 N N . VAL A 1 73 ? 10.420 7.416 -11.448 1.00 95.62 73 VAL A N 1
ATOM 557 C CA . VAL A 1 73 ? 10.810 7.689 -10.058 1.00 95.62 73 VAL A CA 1
ATOM 558 C C . VAL A 1 73 ? 9.871 8.705 -9.387 1.00 95.62 73 VAL A C 1
ATOM 560 O O . VAL A 1 73 ? 9.468 8.496 -8.242 1.00 95.62 73 VAL A O 1
ATOM 563 N N . GLU A 1 74 ? 9.459 9.770 -10.082 1.00 94.44 74 GLU A N 1
ATOM 564 C CA . GLU A 1 74 ? 8.491 10.752 -9.557 1.00 94.44 74 GLU A CA 1
ATOM 565 C C . GLU A 1 74 ? 7.151 10.117 -9.189 1.00 94.44 74 GLU A C 1
ATOM 567 O O . GLU A 1 74 ? 6.615 10.390 -8.114 1.00 94.44 74 GLU A O 1
ATOM 572 N N . ASN A 1 75 ? 6.662 9.212 -10.036 1.00 94.12 75 ASN A N 1
ATOM 573 C CA . ASN A 1 75 ? 5.373 8.545 -9.869 1.00 94.12 75 ASN A CA 1
ATOM 574 C C . ASN A 1 75 ? 5.468 7.217 -9.103 1.00 94.12 75 ASN A C 1
ATOM 576 O O . ASN A 1 75 ? 4.519 6.441 -9.102 1.00 94.12 75 ASN A O 1
ATOM 580 N N . ASN A 1 76 ? 6.596 6.953 -8.436 1.00 90.88 76 ASN A N 1
ATOM 581 C CA . ASN A 1 76 ? 6.823 5.729 -7.667 1.00 90.88 76 ASN A CA 1
ATOM 582 C C . ASN A 1 76 ? 6.734 4.432 -8.507 1.00 90.88 76 ASN A C 1
ATOM 584 O O . ASN A 1 76 ? 6.332 3.380 -8.016 1.00 90.88 76 ASN A O 1
ATOM 588 N N . VAL A 1 77 ? 7.128 4.504 -9.781 1.00 94.00 77 VAL A N 1
ATOM 589 C CA . VAL A 1 77 ? 7.164 3.387 -10.735 1.00 94.00 77 VAL A CA 1
ATOM 590 C C . VAL A 1 77 ? 8.614 3.123 -11.165 1.00 94.00 77 VAL A C 1
ATOM 592 O O . VAL A 1 77 ? 9.191 3.931 -11.901 1.00 94.00 77 VAL A O 1
ATOM 595 N N . PRO A 1 78 ? 9.229 1.990 -10.775 1.00 94.69 78 PRO A N 1
ATOM 596 C CA . PRO A 1 78 ? 10.550 1.607 -11.266 1.00 94.69 78 PRO A CA 1
ATOM 597 C C . PRO A 1 78 ? 10.578 1.563 -12.798 1.00 94.69 78 PRO A C 1
ATOM 599 O O . PRO A 1 78 ? 9.939 0.718 -13.418 1.00 94.69 78 PRO A O 1
ATOM 602 N N . SER A 1 79 ? 11.326 2.485 -13.405 1.00 96.56 79 SER A N 1
ATOM 603 C CA . SER A 1 79 ? 11.417 2.645 -14.858 1.00 96.56 79 SER A CA 1
ATOM 604 C C . SER A 1 79 ? 12.877 2.682 -15.299 1.00 96.56 79 SER A C 1
ATOM 606 O O . SER A 1 79 ? 13.703 3.352 -14.680 1.00 96.56 79 SER A O 1
ATOM 608 N N . MET A 1 80 ? 13.196 1.969 -16.377 1.00 97.81 80 MET A N 1
ATOM 609 C CA . MET A 1 80 ? 14.532 1.919 -16.976 1.00 97.81 80 MET A CA 1
ATOM 610 C C . MET A 1 80 ? 14.433 1.890 -18.495 1.00 97.81 80 MET A C 1
ATOM 612 O O . MET A 1 80 ? 13.395 1.532 -19.048 1.00 97.81 80 MET A O 1
ATOM 616 N N . ILE A 1 81 ? 15.532 2.227 -19.160 1.00 97.94 81 ILE A N 1
ATOM 617 C CA . ILE A 1 81 ? 15.700 1.997 -20.595 1.00 97.94 81 ILE A CA 1
ATOM 618 C C . ILE A 1 81 ? 16.746 0.897 -20.739 1.00 97.94 81 ILE A C 1
ATOM 620 O O . ILE A 1 81 ? 17.806 0.981 -20.126 1.00 97.94 81 ILE A O 1
ATOM 624 N N . VAL A 1 82 ? 16.451 -0.135 -21.522 1.00 96.94 82 VAL A N 1
ATOM 625 C CA . VAL A 1 82 ? 17.443 -1.131 -21.936 1.00 96.94 82 VAL A CA 1
ATOM 626 C C . VAL A 1 82 ? 17.812 -0.802 -23.374 1.00 96.94 82 VAL A C 1
ATOM 628 O O . VAL A 1 82 ? 16.941 -0.783 -24.240 1.00 96.94 82 VAL A O 1
ATOM 631 N N . GLU A 1 83 ? 19.080 -0.496 -23.617 1.00 94.12 83 GLU A N 1
ATOM 632 C CA . GLU A 1 83 ? 19.601 -0.291 -24.965 1.00 94.12 83 GLU A CA 1
ATOM 633 C C . GLU A 1 83 ? 20.323 -1.554 -25.424 1.00 94.12 83 GLU A C 1
ATOM 635 O O . GLU A 1 83 ? 21.189 -2.076 -24.720 1.00 94.12 83 GLU A O 1
ATOM 640 N N . HIS A 1 84 ? 19.983 -2.033 -26.620 1.00 92.75 84 HIS A N 1
ATOM 641 C CA . HIS A 1 84 ? 20.558 -3.235 -27.221 1.00 92.75 84 HIS A CA 1
ATOM 642 C C . HIS A 1 84 ? 21.199 -2.916 -28.568 1.00 92.75 84 HIS A C 1
ATOM 644 O O . HIS A 1 84 ? 20.623 -2.177 -29.362 1.00 92.75 84 HIS A O 1
ATOM 650 N N . CYS A 1 85 ? 22.344 -3.545 -28.843 1.00 84.44 85 CYS A N 1
ATOM 651 C CA . CYS A 1 85 ? 22.958 -3.719 -30.163 1.00 84.44 85 CYS A CA 1
ATOM 652 C C . CYS A 1 85 ? 22.827 -2.491 -31.074 1.00 84.44 85 CYS A C 1
ATOM 654 O O . CYS A 1 85 ? 22.037 -2.485 -32.018 1.00 84.44 85 CYS A O 1
ATOM 656 N N . PHE A 1 86 ? 23.592 -1.440 -30.771 1.00 79.94 86 PHE A N 1
ATOM 657 C CA . PHE A 1 86 ? 23.532 -0.152 -31.465 1.00 79.94 86 PHE A CA 1
ATOM 658 C C . PHE A 1 86 ? 23.508 -0.314 -32.990 1.00 79.94 86 PHE A C 1
ATOM 660 O O . PHE A 1 86 ? 24.428 -0.880 -33.581 1.00 79.94 86 PHE A O 1
ATOM 667 N N . ILE A 1 87 ? 22.487 0.260 -33.638 1.00 77.19 87 ILE A N 1
ATOM 668 C CA . ILE A 1 87 ? 22.245 0.092 -35.082 1.00 77.19 87 ILE A CA 1
ATOM 669 C C . ILE A 1 87 ? 23.394 0.605 -35.968 1.00 77.19 87 ILE A C 1
ATOM 671 O O . ILE A 1 87 ? 23.518 0.244 -37.135 1.00 77.19 87 ILE A O 1
ATOM 675 N N . SER A 1 88 ? 24.263 1.450 -35.410 1.00 77.81 88 SER A N 1
ATOM 676 C CA . SER A 1 88 ? 25.479 1.937 -36.060 1.00 77.81 88 SER A CA 1
ATOM 677 C C . SER A 1 88 ? 26.576 0.868 -36.198 1.00 77.81 88 SER A C 1
ATOM 679 O O . SER A 1 88 ? 27.556 1.103 -36.909 1.00 77.81 88 SER A O 1
ATOM 681 N N . SER A 1 89 ? 26.416 -0.301 -35.569 1.00 83.06 89 SER A N 1
ATOM 682 C CA . SER A 1 89 ? 27.303 -1.460 -35.678 1.00 83.06 89 SER A CA 1
ATOM 683 C C . SER A 1 89 ? 26.717 -2.513 -36.624 1.00 83.06 89 SER A C 1
ATOM 685 O O . SER A 1 89 ? 25.959 -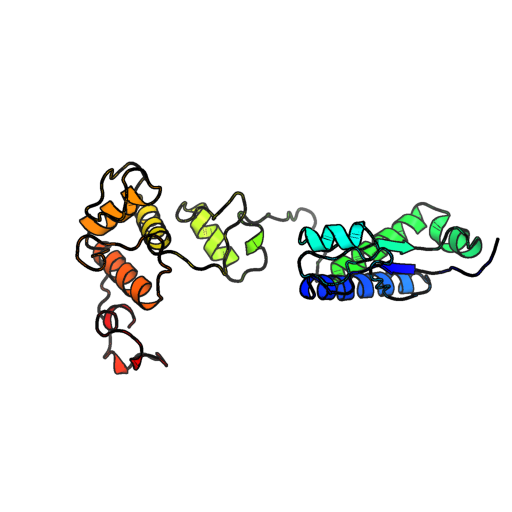3.387 -36.208 1.00 83.06 89 SER A O 1
ATOM 687 N N . ASN A 1 90 ? 27.115 -2.483 -37.903 1.00 83.69 90 ASN A N 1
ATOM 688 C CA . ASN A 1 90 ? 26.640 -3.449 -38.910 1.00 83.69 90 ASN A CA 1
ATOM 689 C C . ASN A 1 90 ? 26.824 -4.914 -38.471 1.00 83.69 90 ASN A C 1
ATOM 691 O O . ASN A 1 90 ? 25.932 -5.730 -38.675 1.00 83.69 90 ASN A O 1
ATOM 695 N N . SER A 1 91 ? 27.949 -5.230 -37.821 1.00 86.19 91 SER A N 1
ATOM 696 C CA . SER A 1 91 ? 28.235 -6.580 -37.318 1.00 86.19 91 SER A CA 1
ATOM 697 C C . SER A 1 91 ? 27.232 -7.024 -36.246 1.00 86.19 91 SER A C 1
ATOM 699 O O . SER A 1 91 ? 26.715 -8.135 -36.311 1.00 86.19 91 SER A O 1
ATOM 701 N N . GLU A 1 92 ? 26.872 -6.152 -35.295 1.00 88.38 92 GLU A N 1
ATOM 702 C CA . GLU A 1 92 ? 25.863 -6.500 -34.284 1.00 88.38 92 GLU A CA 1
ATOM 703 C C . GLU A 1 92 ? 24.445 -6.527 -34.856 1.00 88.38 92 GLU A C 1
ATOM 705 O O . GLU A 1 92 ? 23.654 -7.385 -34.464 1.00 88.38 92 GLU A O 1
ATOM 710 N N . CYS A 1 93 ? 24.129 -5.659 -35.822 1.00 86.69 93 CYS A N 1
ATOM 711 C CA . CYS A 1 93 ? 22.868 -5.730 -36.558 1.00 86.69 93 CYS A CA 1
ATOM 712 C C . CYS A 1 93 ? 22.702 -7.101 -37.226 1.00 86.69 93 CYS A C 1
ATOM 714 O O . CYS A 1 93 ? 21.684 -7.773 -37.047 1.00 86.69 93 CYS A O 1
ATOM 716 N N . GLU A 1 94 ? 23.725 -7.559 -37.947 1.00 88.94 94 GLU A N 1
ATOM 717 C CA . GLU A 1 94 ? 23.733 -8.879 -38.576 1.00 88.94 94 GLU A CA 1
ATOM 718 C C . GLU A 1 94 ? 23.702 -10.005 -37.539 1.00 88.94 94 GLU A C 1
ATOM 720 O O . GLU A 1 94 ? 22.959 -10.979 -37.694 1.00 88.94 94 GLU A O 1
ATOM 725 N N . GLN A 1 95 ? 24.456 -9.888 -36.450 1.00 90.94 95 GLN A N 1
ATOM 726 C CA . GLN A 1 95 ? 24.570 -10.947 -35.455 1.00 90.94 95 GLN A CA 1
ATOM 727 C C . GLN A 1 95 ? 23.308 -11.096 -34.596 1.00 90.94 95 GLN A C 1
ATOM 729 O O . GLN A 1 95 ? 22.895 -12.230 -34.351 1.00 90.94 95 GLN A O 1
ATOM 734 N N . PHE A 1 96 ? 22.653 -9.995 -34.215 1.00 92.94 96 PHE A N 1
ATOM 735 C CA . PHE A 1 96 ? 21.626 -9.977 -33.167 1.00 92.94 96 PHE A CA 1
ATOM 736 C C . PHE A 1 96 ? 20.269 -9.391 -33.590 1.00 92.94 96 PHE A C 1
ATOM 738 O O . PHE A 1 96 ? 19.264 -9.727 -32.971 1.00 92.94 96 PHE A O 1
ATOM 745 N N . LEU A 1 97 ? 20.191 -8.577 -34.648 1.00 91.88 97 LEU A N 1
ATOM 746 C CA . LEU A 1 97 ? 18.942 -7.900 -35.048 1.00 91.88 97 LEU A CA 1
ATOM 747 C C . LEU A 1 97 ? 18.352 -8.396 -36.381 1.00 91.88 97 LEU A C 1
ATOM 749 O O . LEU A 1 97 ? 17.243 -8.023 -36.746 1.00 91.88 97 LEU A O 1
ATOM 753 N N . SER A 1 98 ? 19.059 -9.261 -37.109 1.00 93.31 98 SER A N 1
ATOM 754 C CA . SER A 1 98 ? 18.737 -9.640 -38.498 1.00 93.31 98 SER A CA 1
ATOM 755 C C . SER A 1 98 ? 17.580 -10.628 -38.698 1.00 93.31 98 SER A C 1
ATOM 757 O O . SER A 1 98 ? 17.312 -11.026 -39.829 1.00 93.31 98 SER A O 1
ATOM 759 N N . SER A 1 99 ? 16.911 -11.082 -37.635 1.00 95.75 99 SER A N 1
ATOM 760 C CA . SER A 1 99 ? 15.762 -11.991 -37.764 1.00 95.75 99 SER A CA 1
ATOM 761 C C . SER A 1 99 ? 14.865 -11.961 -36.533 1.00 95.75 99 SER A C 1
ATOM 763 O O . SER A 1 99 ? 15.351 -11.765 -35.417 1.00 95.75 99 SER A O 1
ATOM 765 N N . ASP A 1 100 ? 13.589 -12.299 -36.714 1.00 96.75 100 ASP A N 1
ATOM 766 C CA . ASP A 1 100 ? 12.620 -12.457 -35.625 1.00 96.75 100 ASP A CA 1
ATOM 767 C C . ASP A 1 100 ? 13.100 -13.407 -34.528 1.00 96.75 100 ASP A C 1
ATOM 769 O O . ASP A 1 100 ? 12.876 -13.156 -33.347 1.00 96.75 100 ASP A O 1
ATOM 773 N N . ALA A 1 101 ? 13.779 -14.500 -34.890 1.00 96.06 101 ALA A N 1
ATOM 774 C CA . ALA A 1 101 ? 14.303 -15.453 -33.915 1.00 96.06 101 ALA A CA 1
ATO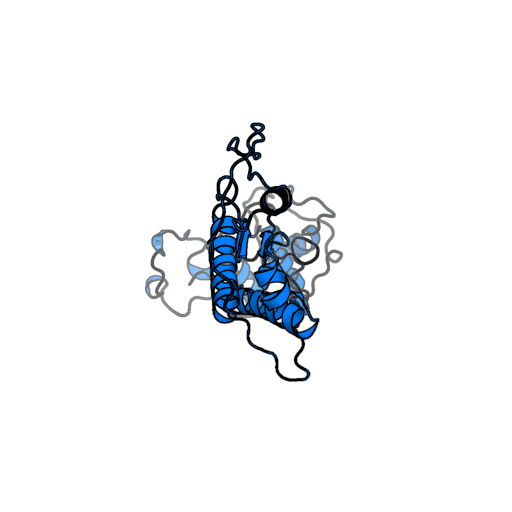M 775 C C . ALA A 1 101 ? 15.338 -14.803 -32.982 1.00 96.06 101 ALA A C 1
ATOM 777 O O . ALA A 1 101 ? 15.328 -15.055 -31.776 1.00 96.06 101 ALA A O 1
ATOM 778 N N . LYS A 1 102 ? 16.195 -13.930 -33.522 1.00 95.31 102 LYS A N 1
ATOM 779 C CA . LYS A 1 102 ? 17.208 -13.206 -32.745 1.00 95.31 102 LYS A CA 1
ATOM 780 C C . LYS A 1 102 ? 16.587 -12.092 -31.903 1.00 95.31 102 LYS A C 1
ATOM 782 O O . LYS A 1 102 ? 16.884 -12.005 -30.715 1.00 95.31 102 LYS A O 1
ATOM 787 N N . LEU A 1 103 ? 15.643 -11.334 -32.466 1.00 95.12 103 LEU A N 1
ATOM 788 C CA . LEU A 1 103 ? 14.873 -10.330 -31.721 1.00 95.12 103 LEU A CA 1
ATOM 789 C C . LEU A 1 103 ? 14.118 -10.966 -30.542 1.00 95.12 103 LEU A C 1
ATOM 791 O O . LEU A 1 103 ? 14.159 -10.461 -29.421 1.00 95.12 103 LEU A O 1
ATOM 795 N N . ARG A 1 104 ? 13.501 -12.137 -30.758 1.00 96.25 104 ARG A N 1
ATOM 796 C CA . ARG A 1 104 ? 12.866 -12.925 -29.691 1.00 96.25 104 ARG A CA 1
ATOM 797 C C . ARG A 1 104 ? 13.868 -13.382 -28.638 1.00 96.25 104 ARG A C 1
ATOM 799 O O . ARG A 1 104 ? 13.527 -13.371 -27.461 1.00 96.25 104 ARG A O 1
ATOM 806 N N . ALA A 1 105 ? 15.077 -13.787 -29.027 1.00 95.62 105 ALA A N 1
ATOM 807 C CA . ALA A 1 105 ? 16.102 -14.196 -28.070 1.00 95.62 105 ALA A CA 1
ATOM 808 C C . ALA A 1 105 ? 16.499 -13.040 -27.135 1.00 95.62 105 ALA A C 1
ATOM 810 O O . ALA A 1 105 ? 16.578 -13.254 -25.926 1.00 95.62 105 ALA A O 1
ATOM 811 N N . ILE A 1 106 ? 16.660 -11.824 -27.671 1.00 96.50 106 ILE A N 1
ATOM 812 C CA . ILE A 1 106 ? 16.938 -10.609 -26.885 1.00 96.50 106 ILE A CA 1
ATOM 813 C C . ILE A 1 106 ? 15.785 -10.315 -25.922 1.00 96.50 106 ILE A C 1
ATOM 815 O O . ILE A 1 106 ? 16.002 -10.234 -24.716 1.00 96.50 106 ILE A O 1
ATOM 819 N N . ALA A 1 107 ? 14.547 -10.268 -26.423 1.00 95.94 107 ALA A N 1
ATOM 820 C CA . ALA A 1 107 ? 13.374 -10.023 -25.582 1.00 95.94 107 ALA A CA 1
ATOM 821 C C . ALA A 1 107 ? 13.221 -11.078 -24.466 1.00 95.94 107 ALA A C 1
ATOM 823 O O . ALA A 1 107 ? 12.861 -10.766 -23.331 1.00 95.94 107 ALA A O 1
ATOM 824 N N . GLN A 1 108 ? 13.535 -12.344 -24.762 1.00 95.56 108 GLN A N 1
ATOM 825 C CA . GLN A 1 108 ? 13.559 -13.407 -23.757 1.00 95.56 108 GLN A CA 1
ATOM 826 C C . GLN A 1 108 ? 14.675 -13.221 -22.725 1.00 95.56 108 GLN A C 1
ATOM 828 O O . GLN A 1 108 ? 14.481 -13.594 -21.570 1.00 95.56 108 GLN A O 1
ATOM 833 N N . ALA A 1 109 ? 15.839 -12.693 -23.108 1.00 96.69 109 ALA A N 1
ATOM 834 C CA . ALA A 1 109 ? 16.911 -12.391 -22.165 1.00 96.69 109 ALA A CA 1
ATOM 835 C C . ALA A 1 109 ? 16.502 -11.276 -21.192 1.00 96.69 109 ALA A C 1
ATOM 837 O O . ALA A 1 109 ? 16.679 -11.453 -19.986 1.00 96.69 109 ALA A O 1
ATOM 838 N N . ASP A 1 110 ? 15.863 -10.209 -21.680 1.00 97.62 110 ASP A N 1
ATOM 839 C CA . ASP A 1 110 ? 15.314 -9.151 -20.822 1.00 97.62 110 ASP A CA 1
ATOM 840 C C . ASP A 1 110 ? 14.289 -9.726 -19.833 1.00 97.62 110 ASP A C 1
ATOM 842 O O . ASP A 1 110 ? 14.412 -9.560 -18.616 1.00 97.62 110 ASP A O 1
ATOM 846 N N . ALA A 1 111 ? 13.323 -10.501 -20.341 1.00 95.38 111 ALA A N 1
ATOM 847 C CA . ALA A 1 111 ? 12.298 -11.137 -19.517 1.00 95.38 111 ALA A CA 1
ATOM 848 C C . ALA A 1 111 ? 12.896 -12.082 -18.458 1.00 95.38 111 ALA A C 1
ATOM 850 O O . ALA A 1 111 ? 12.455 -12.081 -17.308 1.00 95.38 111 ALA A O 1
ATOM 851 N N . ARG A 1 112 ? 13.929 -12.863 -18.808 1.00 93.94 112 ARG A N 1
ATOM 852 C CA . ARG A 1 112 ? 14.648 -13.730 -17.856 1.00 93.94 112 ARG A CA 1
ATOM 853 C C . ARG A 1 112 ? 15.393 -12.926 -16.795 1.00 93.94 112 ARG A C 1
ATOM 855 O O . ARG A 1 112 ? 15.448 -13.369 -15.652 1.00 93.94 112 ARG A O 1
ATOM 862 N N . GLY A 1 113 ? 15.952 -11.768 -17.145 1.00 95.62 113 GLY A N 1
ATOM 863 C CA . GLY A 1 113 ? 16.622 -10.883 -16.192 1.00 95.62 113 GLY A CA 1
ATOM 864 C C . GLY A 1 113 ? 15.658 -10.346 -15.134 1.00 95.62 113 GLY A C 1
ATOM 865 O O . GLY A 1 113 ? 15.935 -10.436 -13.936 1.00 95.62 113 GLY A O 1
ATOM 866 N N . ILE A 1 114 ? 14.486 -9.881 -15.576 1.00 95.94 114 ILE A N 1
ATOM 867 C CA . ILE A 1 114 ? 13.391 -9.445 -14.696 1.00 95.94 114 ILE A CA 1
ATOM 868 C C . ILE A 1 114 ? 12.927 -10.608 -13.814 1.00 95.94 114 ILE A C 1
ATOM 870 O O . ILE A 1 114 ? 12.890 -10.479 -12.590 1.00 95.94 114 ILE A O 1
ATOM 874 N N . ALA A 1 115 ? 12.638 -11.764 -14.418 1.00 93.06 115 ALA A N 1
ATOM 875 C CA . ALA A 1 115 ? 12.190 -12.949 -13.695 1.00 93.06 115 ALA A CA 1
ATOM 876 C C . ALA A 1 115 ? 13.193 -13.395 -12.624 1.00 93.06 115 ALA A C 1
ATOM 878 O O . ALA A 1 115 ? 12.794 -13.671 -11.497 1.00 93.06 115 ALA A O 1
ATOM 879 N N . ALA A 1 116 ? 14.490 -13.403 -12.938 1.00 90.06 116 ALA A N 1
ATOM 880 C CA . ALA A 1 116 ? 15.535 -13.780 -11.993 1.00 90.06 116 ALA A CA 1
ATOM 881 C C . ALA A 1 116 ? 15.618 -12.831 -10.789 1.00 90.06 116 ALA A C 1
ATOM 883 O O . ALA A 1 116 ? 15.864 -13.292 -9.679 1.00 90.06 116 ALA A O 1
ATOM 884 N N . TYR A 1 117 ? 15.398 -11.524 -10.983 1.00 93.19 117 TYR A N 1
ATOM 885 C CA . TYR A 1 117 ? 15.422 -10.561 -9.876 1.00 93.19 117 TYR A CA 1
ATOM 886 C C . TYR A 1 117 ? 14.261 -10.777 -8.901 1.00 93.19 117 TYR A C 1
ATOM 888 O O . TYR A 1 117 ? 14.459 -10.793 -7.690 1.00 93.19 117 TYR A O 1
ATOM 896 N N . TYR A 1 118 ? 13.060 -10.983 -9.438 1.00 90.25 118 TYR A N 1
ATOM 897 C CA . TYR A 1 118 ? 11.849 -11.177 -8.640 1.00 90.25 118 TYR A CA 1
ATOM 898 C C . TYR A 1 118 ? 11.628 -12.635 -8.203 1.00 90.25 118 TYR A C 1
ATOM 900 O O . TYR A 1 118 ? 10.616 -12.933 -7.573 1.00 90.25 118 TYR A O 1
ATOM 908 N N . GLY A 1 119 ? 12.538 -13.555 -8.545 1.00 86.62 119 GLY A N 1
ATOM 909 C CA . GLY A 1 119 ? 12.377 -14.983 -8.262 1.00 86.62 119 GLY A CA 1
ATOM 910 C C . GLY A 1 119 ? 11.155 -15.602 -8.949 1.00 86.62 119 GLY A C 1
ATOM 911 O O . GLY A 1 119 ? 10.579 -16.556 -8.427 1.00 86.62 119 GLY A O 1
ATOM 912 N N . LEU A 1 120 ? 10.734 -15.055 -10.096 1.00 87.38 120 LEU A N 1
ATOM 913 C CA . LEU A 1 120 ? 9.547 -15.523 -10.805 1.00 87.38 120 LEU A CA 1
ATOM 914 C C . LEU A 1 120 ? 9.786 -16.923 -11.357 1.00 87.38 120 LEU A C 1
ATOM 916 O O . LEU A 1 120 ? 10.787 -17.196 -12.025 1.00 87.38 120 LEU A O 1
ATOM 920 N N . GLN A 1 121 ? 8.817 -17.794 -11.117 1.00 81.81 121 GLN A N 1
ATOM 921 C CA . GLN A 1 121 ? 8.813 -19.148 -11.639 1.00 81.81 121 GLN A CA 1
ATOM 922 C C . GLN A 1 121 ? 7.851 -19.243 -12.814 1.00 81.81 121 GLN A C 1
ATOM 924 O O . GLN A 1 121 ? 6.828 -18.558 -12.879 1.00 81.81 121 GLN A O 1
ATOM 929 N N . LYS A 1 122 ? 8.194 -20.096 -13.780 1.00 82.19 122 LYS A N 1
ATOM 930 C CA . LYS A 1 122 ? 7.286 -20.383 -14.882 1.00 82.19 122 LYS A CA 1
ATOM 931 C C . LYS A 1 122 ? 6.095 -21.155 -14.323 1.00 82.19 122 LYS A C 1
ATOM 933 O O . LYS A 1 122 ? 6.269 -22.247 -13.794 1.00 82.19 122 LYS A O 1
ATOM 938 N N . LYS A 1 123 ? 4.910 -20.590 -14.508 1.00 78.31 123 LYS A N 1
ATOM 939 C CA . LYS A 1 123 ? 3.643 -21.219 -14.154 1.00 78.31 123 LYS A CA 1
ATOM 940 C C . LYS A 1 123 ? 3.431 -22.567 -14.831 1.00 78.31 123 LYS A C 1
ATOM 942 O O . LYS A 1 123 ? 3.855 -22.772 -15.978 1.00 78.31 123 LYS A O 1
ATOM 947 N N . ALA A 1 124 ? 2.708 -23.449 -14.151 1.00 85.75 124 ALA A N 1
ATOM 948 C CA . ALA A 1 124 ? 2.162 -24.645 -14.773 1.00 85.75 124 ALA A CA 1
ATOM 949 C C . ALA A 1 124 ? 1.066 -24.268 -15.796 1.00 85.75 124 ALA A C 1
ATOM 951 O O . ALA A 1 124 ? 0.398 -23.240 -15.642 1.00 85.75 124 ALA A O 1
ATOM 952 N N . PRO A 1 125 ? 0.849 -25.066 -16.860 1.00 86.56 125 PRO A N 1
ATOM 953 C CA . PRO A 1 125 ? -0.265 -24.837 -17.776 1.00 86.56 125 PRO A CA 1
ATOM 954 C C . PRO A 1 125 ? -1.604 -24.761 -17.022 1.00 86.56 125 PRO A C 1
ATOM 956 O O . PRO A 1 125 ? -1.965 -25.698 -16.317 1.00 86.56 125 PRO A O 1
ATOM 959 N N . GLY A 1 126 ? -2.332 -23.651 -17.179 1.00 81.69 126 GLY A N 1
ATOM 960 C CA . GLY A 1 126 ? -3.631 -23.414 -16.530 1.00 81.69 126 GLY A CA 1
ATOM 961 C C . GLY A 1 126 ? -3.576 -22.661 -15.196 1.00 81.69 126 GLY A C 1
ATOM 962 O O . GLY A 1 126 ? -4.623 -22.286 -14.678 1.00 81.69 126 GLY A O 1
ATOM 963 N N . GLU A 1 127 ? -2.389 -22.390 -14.654 1.00 78.50 127 GLU A N 1
ATOM 964 C CA . GLU A 1 127 ? -2.237 -21.577 -13.446 1.00 78.50 127 GLU A CA 1
ATOM 965 C C . GLU A 1 127 ? -2.473 -20.085 -13.758 1.00 78.50 127 GLU A C 1
ATOM 967 O O . GLU A 1 127 ? -1.882 -19.514 -14.682 1.00 78.50 127 GLU A O 1
ATOM 972 N N . VAL A 1 128 ? -3.347 -19.443 -12.980 1.00 73.31 128 VAL A N 1
ATOM 973 C CA . VAL A 1 128 ? -3.690 -18.017 -13.091 1.00 73.31 128 VAL A CA 1
ATOM 974 C C . VAL A 1 128 ? -3.113 -17.248 -11.908 1.00 73.31 128 VAL A C 1
ATOM 976 O O . VAL A 1 128 ? -3.099 -17.756 -10.790 1.00 73.31 128 VAL A O 1
ATOM 979 N N . ASP A 1 129 ? -2.628 -16.023 -12.144 1.00 66.62 129 ASP A N 1
ATOM 980 C CA . ASP A 1 129 ? -2.330 -15.132 -11.017 1.00 66.62 129 ASP A CA 1
ATOM 981 C C . ASP A 1 129 ? -3.674 -14.673 -10.471 1.00 66.62 129 ASP A C 1
ATOM 983 O O . ASP A 1 129 ? -4.412 -13.969 -11.162 1.00 66.62 129 ASP A O 1
ATOM 987 N N . VAL A 1 130 ? -4.011 -15.091 -9.254 1.00 66.75 130 VAL A N 1
ATOM 988 C CA . VAL A 1 130 ? -5.108 -14.451 -8.535 1.00 66.75 130 VAL A CA 1
ATOM 989 C C . VAL A 1 130 ? -4.551 -13.141 -8.004 1.00 66.75 130 VAL A C 1
ATOM 991 O O . VAL A 1 130 ? -3.764 -13.119 -7.053 1.00 66.75 130 VAL A O 1
ATOM 994 N N . GLU A 1 131 ? -4.899 -12.056 -8.691 1.00 70.94 131 GLU A N 1
ATOM 995 C CA . GLU A 1 131 ? -4.613 -10.710 -8.216 1.00 70.94 131 GLU A CA 1
ATOM 996 C C . GLU A 1 131 ? -5.262 -10.539 -6.834 1.00 70.94 131 GLU A C 1
ATOM 998 O O . GLU A 1 131 ? -6.457 -10.820 -6.690 1.00 70.94 131 GLU A O 1
ATOM 1003 N N . PRO A 1 132 ? -4.487 -10.158 -5.800 1.00 75.56 132 PRO A N 1
ATOM 1004 C CA . PRO A 1 132 ? -5.049 -9.932 -4.480 1.00 75.56 132 PRO A CA 1
ATOM 1005 C C . PRO A 1 132 ? -6.097 -8.824 -4.549 1.00 75.56 132 PRO A C 1
ATOM 1007 O O . PRO A 1 132 ? -5.947 -7.870 -5.314 1.00 75.56 132 PRO A O 1
ATOM 1010 N N . THR A 1 133 ? -7.107 -8.897 -3.682 1.00 86.69 133 THR A N 1
ATOM 1011 C CA . THR A 1 133 ? -8.086 -7.808 -3.514 1.00 86.69 133 THR A CA 1
ATOM 1012 C C . THR A 1 133 ? -7.392 -6.465 -3.269 1.00 86.69 133 THR A C 1
ATOM 1014 O O . THR A 1 133 ? -7.879 -5.429 -3.719 1.00 86.69 133 THR A O 1
ATOM 1017 N N . PHE A 1 134 ? -6.239 -6.493 -2.588 1.00 92.69 134 PHE A N 1
ATOM 1018 C CA . PHE A 1 134 ? -5.414 -5.320 -2.322 1.00 92.69 134 PHE A CA 1
ATOM 1019 C C . PHE A 1 134 ? -4.000 -5.482 -2.895 1.00 92.69 134 PHE A C 1
ATOM 1021 O O . PHE A 1 134 ? -3.251 -6.378 -2.487 1.00 92.69 134 PHE A O 1
ATOM 1028 N N . TYR A 1 135 ? -3.611 -4.616 -3.836 1.00 87.94 135 TYR A N 1
ATOM 1029 C CA . TYR A 1 135 ? -2.344 -4.728 -4.568 1.00 87.94 135 TYR A CA 1
ATOM 1030 C C . TYR A 1 135 ? -1.120 -4.552 -3.660 1.00 87.94 135 TYR A C 1
ATOM 1032 O O . TYR A 1 135 ? -0.083 -5.181 -3.879 1.00 87.94 135 TYR A O 1
ATOM 1040 N N . ASP A 1 136 ? -1.245 -3.738 -2.613 1.00 89.19 136 ASP A N 1
ATOM 1041 C CA . ASP A 1 136 ? -0.201 -3.440 -1.629 1.00 89.19 136 ASP A CA 1
ATOM 1042 C C . ASP A 1 136 ? -0.008 -4.564 -0.597 1.00 89.19 136 ASP A C 1
ATOM 1044 O O . ASP A 1 136 ? 0.949 -4.553 0.179 1.00 89.19 136 ASP A O 1
ATOM 1048 N N . CYS A 1 137 ? -0.862 -5.589 -0.638 1.00 90.12 137 CYS A N 1
ATOM 1049 C CA . CYS A 1 137 ? -0.738 -6.798 0.167 1.00 90.12 137 CYS A CA 1
ATOM 1050 C C . CYS A 1 137 ? -0.067 -7.961 -0.580 1.00 90.12 137 CYS A C 1
ATOM 1052 O O . CYS A 1 137 ? 0.166 -9.003 0.028 1.00 90.12 137 CYS A O 1
ATOM 1054 N N . ARG A 1 138 ? 0.290 -7.817 -1.868 1.00 85.56 138 ARG A N 1
ATOM 1055 C CA . ARG A 1 138 ? 0.765 -8.922 -2.735 1.00 85.56 138 ARG A CA 1
ATOM 1056 C C . ARG A 1 138 ? 1.884 -9.774 -2.122 1.00 85.56 138 ARG A C 1
ATOM 1058 O O . ARG A 1 138 ? 1.891 -10.989 -2.309 1.00 85.56 138 ARG A O 1
ATOM 1065 N N . HIS A 1 139 ? 2.793 -9.142 -1.383 1.00 84.25 139 HIS A N 1
ATOM 1066 C CA . HIS A 1 139 ? 3.936 -9.788 -0.727 1.00 84.25 139 HIS A CA 1
ATOM 1067 C C . HIS A 1 139 ? 3.932 -9.611 0.800 1.00 84.25 139 HIS A C 1
ATOM 1069 O O . HIS A 1 139 ? 4.949 -9.842 1.452 1.00 84.25 139 HIS A O 1
ATOM 1075 N N . HIS A 1 140 ? 2.813 -9.171 1.380 1.00 88.12 140 HIS A N 1
ATOM 1076 C CA . HIS A 1 140 ? 2.712 -8.930 2.815 1.00 88.12 140 HIS A CA 1
ATOM 1077 C C . HIS A 1 140 ? 2.392 -10.230 3.564 1.00 88.12 140 HIS A C 1
ATOM 1079 O O . HIS A 1 140 ? 1.540 -11.002 3.131 1.00 88.12 140 HIS A O 1
ATOM 1085 N N . TRP A 1 141 ? 3.019 -10.470 4.720 1.00 94.38 141 TRP A N 1
ATOM 1086 C CA . TRP A 1 141 ? 2.790 -11.692 5.512 1.00 94.38 141 TRP A CA 1
ATOM 1087 C C . TRP A 1 141 ? 1.318 -11.861 5.927 1.00 94.38 141 TRP A C 1
ATOM 1089 O O . TRP A 1 141 ? 0.824 -12.978 6.036 1.00 94.38 141 TRP A O 1
ATOM 1099 N N . ALA A 1 142 ? 0.609 -10.744 6.117 1.00 94.81 142 ALA A N 1
ATOM 1100 C CA . ALA A 1 142 ? -0.801 -10.729 6.498 1.00 94.81 142 ALA A CA 1
ATOM 1101 C C . ALA A 1 142 ? -1.771 -10.872 5.311 1.00 94.81 142 ALA A C 1
ATOM 1103 O O . ALA A 1 142 ? -2.978 -10.835 5.537 1.00 94.81 142 ALA A O 1
ATOM 1104 N N . LYS A 1 143 ? -1.277 -11.029 4.070 1.00 92.00 143 LYS A N 1
ATOM 1105 C CA . LYS A 1 143 ? -2.095 -11.102 2.846 1.00 92.00 143 LYS A CA 1
ATOM 1106 C C . LYS A 1 143 ? -3.299 -12.026 3.016 1.00 92.00 143 LYS A C 1
ATOM 1108 O O . LYS A 1 143 ? -4.430 -11.580 2.873 1.00 92.00 143 LYS A O 1
ATOM 1113 N N . THR A 1 144 ? -3.052 -13.281 3.389 1.00 92.00 144 THR A N 1
ATOM 1114 C CA . THR A 1 144 ? -4.099 -14.301 3.520 1.00 92.00 144 THR A CA 1
ATOM 1115 C C . THR A 1 144 ? -5.160 -13.907 4.549 1.00 92.00 144 THR A C 1
ATOM 1117 O O . THR A 1 144 ? -6.352 -14.067 4.302 1.00 92.00 144 THR A O 1
ATOM 1120 N N . SER A 1 145 ? -4.745 -13.355 5.693 1.00 95.56 145 SER A N 1
ATOM 1121 C CA . SER A 1 145 ? -5.668 -12.914 6.747 1.00 95.56 145 SER A CA 1
ATOM 1122 C C . SER A 1 145 ? -6.501 -11.708 6.313 1.00 95.56 145 SER A C 1
ATOM 1124 O O . SER A 1 145 ? -7.695 -11.648 6.596 1.00 95.56 145 SER A O 1
ATOM 1126 N N . ILE A 1 146 ? -5.882 -10.759 5.608 1.00 95.44 146 ILE A N 1
ATOM 1127 C CA . ILE A 1 146 ? -6.546 -9.563 5.082 1.00 95.44 146 ILE A CA 1
ATOM 1128 C C . ILE A 1 146 ? -7.569 -9.949 4.008 1.00 95.44 146 ILE A C 1
ATOM 1130 O O . ILE A 1 146 ? -8.703 -9.479 4.048 1.00 95.44 146 ILE A O 1
ATOM 1134 N N . GLU A 1 147 ? -7.202 -10.834 3.079 1.00 92.19 147 GLU A N 1
ATOM 1135 C CA . GLU A 1 147 ? -8.100 -11.329 2.029 1.00 92.19 147 GLU A CA 1
ATOM 1136 C C . GLU A 1 147 ? -9.299 -12.078 2.619 1.00 92.19 147 GLU A C 1
ATOM 1138 O O . GLU A 1 147 ? -10.432 -11.845 2.198 1.00 92.19 147 GLU A O 1
ATOM 1143 N N . ALA A 1 148 ? -9.077 -12.914 3.638 1.00 94.31 148 ALA A N 1
ATOM 1144 C CA . ALA A 1 148 ? -10.157 -13.597 4.344 1.00 94.31 148 ALA A CA 1
ATOM 1145 C C . ALA A 1 148 ? -11.107 -12.606 5.038 1.00 94.31 148 ALA A C 1
ATOM 1147 O O . ALA A 1 148 ? -12.325 -12.713 4.891 1.00 94.31 148 ALA A O 1
ATOM 1148 N N . ALA A 1 149 ? -10.565 -11.606 5.742 1.00 95.62 149 ALA A N 1
ATOM 1149 C CA . ALA A 1 149 ? -11.365 -10.577 6.403 1.00 95.62 149 ALA A CA 1
ATOM 1150 C C . ALA A 1 149 ? -12.164 -9.727 5.399 1.00 95.62 149 ALA A C 1
ATOM 1152 O O . ALA A 1 149 ? -13.320 -9.393 5.660 1.00 95.62 149 ALA A O 1
ATOM 1153 N N . ALA A 1 150 ? -11.580 -9.398 4.244 1.00 94.44 150 ALA A N 1
ATOM 1154 C CA . ALA A 1 150 ? -12.265 -8.658 3.188 1.00 94.44 150 ALA A CA 1
ATOM 1155 C C . ALA A 1 150 ? -13.366 -9.496 2.534 1.00 94.44 150 ALA A C 1
ATOM 1157 O O . ALA A 1 150 ? -14.483 -9.018 2.356 1.00 94.44 150 ALA A O 1
ATOM 1158 N N . SER A 1 151 ? -13.089 -10.773 2.248 1.00 93.62 151 SER A N 1
ATOM 1159 C CA . SER A 1 151 ? -14.085 -11.700 1.703 1.00 93.62 151 SER A CA 1
ATOM 1160 C C . SER A 1 151 ? -15.264 -11.918 2.655 1.00 93.62 151 SER A C 1
ATOM 1162 O O . SER A 1 151 ? -16.370 -12.182 2.191 1.00 93.62 151 SER A O 1
ATOM 1164 N N . ALA A 1 152 ? -15.039 -11.818 3.967 1.00 95.62 152 ALA A N 1
ATOM 1165 C CA . ALA A 1 152 ? -16.085 -11.889 4.983 1.00 95.62 152 ALA A CA 1
ATOM 1166 C C . ALA A 1 152 ? -16.813 -10.547 5.212 1.00 95.62 152 ALA A C 1
ATOM 1168 O O . ALA A 1 152 ? -17.747 -10.485 6.010 1.00 95.62 152 ALA A O 1
ATOM 1169 N N . GLY A 1 153 ? -16.397 -9.470 4.533 1.00 94.56 153 GLY A N 1
ATOM 1170 C CA . GLY A 1 153 ? -16.975 -8.133 4.675 1.00 94.56 153 GLY A CA 1
ATOM 1171 C C . GLY A 1 153 ? -16.578 -7.403 5.962 1.00 94.56 153 GLY A C 1
ATOM 1172 O O . GLY A 1 153 ? -17.220 -6.421 6.326 1.00 94.56 153 GLY A O 1
ATOM 1173 N N . TRP A 1 154 ? -15.541 -7.856 6.674 1.00 95.31 154 TRP A N 1
ATOM 1174 C CA . TRP A 1 154 ? -15.096 -7.245 7.935 1.00 95.31 154 TRP A CA 1
ATOM 1175 C C . TRP A 1 154 ? -14.229 -6.006 7.705 1.00 95.31 154 TRP A C 1
ATOM 1177 O O . TRP A 1 154 ? -14.252 -5.062 8.497 1.00 95.31 154 TRP A O 1
ATOM 1187 N N . VAL A 1 155 ? -13.494 -5.977 6.592 1.00 94.69 155 VAL A N 1
ATOM 1188 C CA . VAL A 1 155 ? -12.644 -4.855 6.186 1.00 94.69 155 VAL A CA 1
ATOM 1189 C C . VAL A 1 155 ? -12.931 -4.452 4.746 1.00 94.69 155 VAL A C 1
ATOM 1191 O O . VAL A 1 155 ? -13.112 -5.299 3.879 1.00 94.69 155 VAL A O 1
ATOM 1194 N N . ASN A 1 156 ? -12.908 -3.146 4.501 1.00 86.44 156 ASN A N 1
ATOM 1195 C CA . ASN A 1 156 ? -12.921 -2.537 3.177 1.00 86.44 156 ASN A CA 1
ATOM 1196 C C . ASN A 1 156 ? -11.692 -1.632 3.180 1.00 86.44 156 ASN A C 1
ATOM 1198 O O . ASN A 1 156 ? -11.578 -0.826 4.103 1.00 86.44 156 ASN A O 1
ATOM 1202 N N . GLY A 1 157 ? -10.744 -1.841 2.265 1.00 88.25 157 GLY A N 1
ATOM 1203 C CA . GLY A 1 157 ? -9.473 -1.110 2.240 1.00 88.25 157 GLY A CA 1
ATOM 1204 C C . GLY A 1 157 ? -9.637 0.416 2.244 1.00 88.25 157 GLY A C 1
ATOM 1205 O O . GLY A 1 157 ? -10.741 0.947 2.148 1.00 88.25 157 GLY A O 1
ATOM 1206 N N . VAL A 1 158 ? -8.529 1.141 2.354 1.00 88.62 158 VAL A N 1
ATOM 1207 C CA . VAL A 1 158 ? -8.549 2.610 2.450 1.00 88.62 158 VAL A CA 1
ATOM 1208 C C . VAL A 1 158 ? -8.898 3.292 1.124 1.00 88.62 158 VAL A C 1
ATOM 1210 O O . VAL A 1 158 ? -9.340 4.440 1.114 1.00 88.62 158 VAL A O 1
ATOM 1213 N N . SER A 1 159 ? -8.697 2.598 0.002 1.00 86.88 159 SER A N 1
ATOM 1214 C CA . SER A 1 159 ? -9.035 3.070 -1.338 1.00 86.88 159 SER A CA 1
ATOM 1215 C C . SER A 1 159 ? -9.285 1.886 -2.285 1.00 86.88 159 SER A C 1
ATOM 1217 O O . SER A 1 159 ? -9.255 0.720 -1.878 1.00 86.88 159 SER A O 1
ATOM 1219 N N . ALA A 1 160 ? -9.576 2.169 -3.559 1.00 83.44 160 ALA A N 1
ATOM 1220 C CA . ALA A 1 160 ? -9.818 1.136 -4.561 1.00 83.44 160 ALA A CA 1
ATOM 1221 C C . ALA A 1 160 ? -8.555 0.281 -4.787 1.00 83.44 160 ALA A C 1
ATOM 1223 O O . ALA A 1 160 ? -7.630 0.688 -5.486 1.00 83.44 160 ALA A O 1
ATOM 1224 N N . GLY A 1 161 ? -8.543 -0.922 -4.206 1.00 85.25 161 GLY A N 1
ATOM 1225 C CA . GLY A 1 161 ? -7.439 -1.877 -4.320 1.00 85.25 161 GLY A CA 1
ATOM 1226 C C . GLY A 1 161 ? -6.289 -1.669 -3.328 1.00 85.25 161 GLY A C 1
ATOM 1227 O O . GLY A 1 161 ? -5.287 -2.363 -3.447 1.00 85.25 161 GLY A O 1
ATOM 1228 N N . GLU A 1 162 ? -6.409 -0.780 -2.340 1.00 92.50 162 GLU A N 1
ATOM 1229 C CA . GLU A 1 162 ? -5.350 -0.499 -1.356 1.00 92.50 162 GLU A CA 1
ATOM 1230 C C . GLU A 1 162 ? -5.826 -0.766 0.076 1.00 92.50 162 GLU A C 1
ATOM 1232 O O . GLU A 1 162 ? -6.919 -0.339 0.456 1.00 92.50 162 GLU A O 1
ATOM 1237 N N . PHE A 1 163 ? -5.007 -1.437 0.891 1.00 95.06 163 PHE A N 1
ATOM 1238 C CA . PHE A 1 163 ? -5.337 -1.747 2.288 1.00 95.06 163 PHE A CA 1
ATOM 1239 C C . PHE A 1 163 ? -4.518 -0.956 3.318 1.00 95.06 163 PHE A C 1
ATOM 1241 O O . PHE A 1 163 ? -5.014 -0.688 4.407 1.00 95.06 163 PHE A O 1
ATOM 1248 N N . GLN A 1 164 ? -3.281 -0.591 2.984 1.00 94.56 164 GLN A N 1
ATOM 1249 C CA . GLN A 1 164 ? -2.234 -0.075 3.870 1.00 94.56 164 GLN A CA 1
ATOM 1250 C C . GLN A 1 164 ? -1.887 -1.026 5.032 1.00 94.56 164 GLN A C 1
ATOM 1252 O O . GLN A 1 164 ? -2.031 -0.667 6.200 1.00 94.56 164 GLN A O 1
ATOM 1257 N N . PRO A 1 165 ? -1.351 -2.234 4.758 1.00 94.94 165 PRO A N 1
ATOM 1258 C CA . PRO A 1 165 ? -1.121 -3.256 5.787 1.00 94.94 165 PRO A CA 1
ATOM 1259 C C . PRO A 1 165 ? -0.070 -2.881 6.848 1.00 94.94 165 PRO A C 1
ATOM 1261 O O . PRO A 1 165 ? -0.038 -3.497 7.910 1.00 94.94 165 PRO A O 1
ATOM 1264 N N . ASN A 1 166 ? 0.773 -1.879 6.574 1.00 94.88 166 ASN A N 1
ATOM 1265 C CA . ASN A 1 166 ? 1.745 -1.312 7.519 1.00 94.88 166 ASN A CA 1
ATOM 1266 C C . ASN A 1 166 ? 1.321 0.065 8.066 1.00 94.88 166 ASN A C 1
ATOM 1268 O O . ASN A 1 166 ? 2.107 0.726 8.746 1.00 94.88 166 ASN A O 1
ATOM 1272 N N . GLY A 1 167 ? 0.119 0.530 7.717 1.00 92.62 167 GLY A N 1
ATOM 1273 C CA . GLY A 1 167 ? -0.437 1.788 8.195 1.00 92.62 167 GLY A CA 1
ATOM 1274 C C . GLY A 1 167 ? -0.864 1.715 9.660 1.00 92.62 167 GLY A C 1
ATOM 1275 O O . GLY A 1 167 ? -0.939 0.647 10.270 1.00 92.62 167 GLY A O 1
ATOM 1276 N N . THR A 1 168 ? -1.158 2.874 10.240 1.00 94.00 168 THR A N 1
ATOM 1277 C CA . THR A 1 168 ? -1.750 2.949 11.576 1.00 94.00 168 THR A CA 1
ATOM 1278 C C . THR A 1 168 ? -3.263 2.779 11.499 1.00 94.00 168 THR A C 1
ATOM 1280 O O . THR A 1 168 ? -3.911 3.338 10.619 1.00 94.00 168 THR A O 1
ATOM 1283 N N . LEU A 1 169 ? -3.834 2.039 12.449 1.00 95.12 169 LEU A N 1
ATOM 1284 C CA . LEU A 1 169 ? -5.279 1.849 12.560 1.00 95.12 169 LEU A CA 1
ATOM 1285 C C . LEU A 1 169 ? -5.872 2.886 13.521 1.00 95.12 169 LEU A C 1
ATOM 1287 O O . LEU A 1 169 ? -5.323 3.110 14.602 1.00 95.12 169 LEU A O 1
ATOM 1291 N N . THR A 1 170 ? -7.003 3.491 13.163 1.00 97.12 170 THR A N 1
ATOM 1292 C CA . THR A 1 170 ? -7.734 4.385 14.070 1.00 97.12 170 THR A CA 1
ATOM 1293 C C . THR A 1 170 ? -8.679 3.607 14.982 1.00 97.12 170 THR A C 1
ATOM 1295 O O . THR A 1 170 ? -9.091 2.481 14.683 1.00 97.12 170 THR A O 1
ATOM 1298 N N . ARG A 1 171 ? -9.070 4.218 16.103 1.00 97.75 171 ARG A N 1
ATOM 1299 C CA . ARG A 1 171 ? -10.057 3.640 17.028 1.00 97.75 171 ARG A CA 1
ATOM 1300 C C . ARG A 1 171 ? -11.396 3.362 16.346 1.00 97.75 171 ARG A C 1
ATOM 1302 O O . ARG A 1 171 ? -11.951 2.279 16.526 1.00 97.75 171 ARG A O 1
ATOM 1309 N N . ALA A 1 172 ? -11.886 4.295 15.527 1.00 97.44 172 ALA A N 1
ATOM 1310 C CA . ALA A 1 172 ? -13.112 4.110 14.753 1.00 97.44 172 ALA A CA 1
ATOM 1311 C C . ALA A 1 172 ? -13.014 2.941 13.765 1.00 97.44 172 ALA A C 1
ATOM 1313 O O . ALA A 1 172 ? -13.959 2.160 13.645 1.00 97.44 172 ALA A O 1
ATOM 1314 N N . ALA A 1 173 ? -11.866 2.778 13.097 1.00 96.75 173 ALA A N 1
ATOM 1315 C CA . ALA A 1 173 ? -11.653 1.675 12.164 1.00 96.75 173 ALA A CA 1
ATOM 1316 C C . ALA A 1 173 ? -11.700 0.324 12.879 1.00 96.75 173 ALA A C 1
ATOM 1318 O O . ALA A 1 173 ? -12.411 -0.575 12.434 1.00 96.75 173 ALA A O 1
ATOM 1319 N N . PHE A 1 174 ? -11.026 0.201 14.026 1.00 97.75 174 PHE A N 1
ATOM 1320 C CA . PHE A 1 174 ? -11.040 -1.038 14.800 1.00 97.75 174 PHE A CA 1
ATOM 1321 C C . PHE A 1 174 ? -12.449 -1.417 15.281 1.00 97.75 174 PHE A C 1
ATOM 1323 O O . PHE A 1 174 ? -12.880 -2.555 15.101 1.00 97.75 174 PHE A O 1
ATOM 1330 N N . VAL A 1 175 ? -13.207 -0.463 15.830 1.00 98.12 175 VAL A N 1
ATOM 1331 C CA . VAL A 1 175 ? -14.588 -0.720 16.277 1.00 98.12 175 VAL A CA 1
ATOM 1332 C C . VAL A 1 175 ? -15.508 -1.062 15.105 1.00 98.12 175 VAL A C 1
ATOM 1334 O O . VAL A 1 175 ? -16.339 -1.960 15.217 1.00 98.12 175 VAL A O 1
ATOM 1337 N N . THR A 1 176 ? -15.316 -0.421 13.952 1.00 97.75 176 THR A N 1
ATOM 1338 C CA . THR A 1 176 ? -16.060 -0.743 12.727 1.00 97.75 176 THR A CA 1
ATOM 1339 C C . THR A 1 176 ? -15.800 -2.172 12.254 1.00 97.75 176 THR A C 1
ATOM 1341 O O . THR A 1 176 ? -16.737 -2.857 11.850 1.00 97.75 176 THR A O 1
ATOM 1344 N N . MET A 1 177 ? -14.557 -2.659 12.347 1.00 97.69 177 MET A N 1
ATOM 1345 C CA . MET A 1 177 ? -14.238 -4.058 12.037 1.00 97.69 177 MET A CA 1
ATOM 1346 C C . MET A 1 177 ? -15.026 -5.018 12.935 1.00 97.69 177 MET A C 1
ATOM 1348 O O . MET A 1 177 ? -15.651 -5.947 12.430 1.00 97.69 177 MET A O 1
ATOM 1352 N N . LEU A 1 178 ? -15.056 -4.764 14.248 1.00 98.25 178 LEU A N 1
ATOM 1353 C CA . LEU A 1 178 ? -15.802 -5.592 15.203 1.00 98.25 178 LEU A CA 1
ATOM 1354 C C . LEU A 1 178 ? -17.314 -5.545 14.960 1.00 98.25 178 LEU A C 1
ATOM 1356 O O . LEU A 1 178 ? -17.973 -6.581 14.992 1.00 98.25 178 LEU A O 1
ATOM 1360 N N . GLY A 1 179 ? -17.863 -4.368 14.664 1.00 98.19 179 GLY A N 1
ATOM 1361 C CA . GLY A 1 179 ? -19.280 -4.225 14.342 1.00 98.19 179 GLY A CA 1
ATOM 1362 C C . GLY A 1 179 ? -19.670 -4.977 13.067 1.00 98.19 179 GLY A C 1
ATOM 1363 O O . GLY A 1 179 ? -20.659 -5.708 13.061 1.00 98.19 179 GLY A O 1
ATOM 1364 N N . ARG A 1 180 ? -18.846 -4.913 12.012 1.00 97.94 180 ARG A N 1
ATOM 1365 C CA . ARG A 1 180 ? -19.045 -5.724 10.797 1.00 97.94 180 ARG A CA 1
ATOM 1366 C C . ARG A 1 180 ? -18.948 -7.223 11.084 1.00 97.94 180 ARG A C 1
ATOM 1368 O O . ARG A 1 180 ? -19.776 -7.986 10.596 1.00 97.94 180 ARG A O 1
ATOM 1375 N N . MET A 1 181 ? -17.995 -7.649 11.917 1.00 97.06 181 MET A N 1
ATOM 1376 C CA . MET A 1 181 ? -17.900 -9.042 12.383 1.00 97.06 181 MET A CA 1
ATOM 1377 C C . MET A 1 181 ? -19.146 -9.489 13.162 1.00 97.06 181 MET A C 1
ATOM 1379 O O . MET A 1 181 ? -19.524 -10.658 13.095 1.00 97.06 181 MET A O 1
ATOM 1383 N N . ALA A 1 182 ? -19.797 -8.570 13.877 1.00 97.44 182 ALA A N 1
ATOM 1384 C CA . ALA A 1 182 ? -21.049 -8.809 14.587 1.00 97.44 182 ALA A CA 1
ATOM 1385 C C . ALA A 1 182 ? -22.301 -8.752 13.690 1.00 97.44 182 ALA A C 1
ATOM 1387 O O . ALA A 1 182 ? -23.392 -9.060 14.167 1.00 97.44 182 ALA A O 1
ATOM 1388 N N . GLY A 1 183 ? -22.157 -8.396 12.409 1.00 96.81 183 GLY A N 1
ATOM 1389 C CA . GLY A 1 183 ? -23.265 -8.273 11.459 1.00 96.81 183 GLY A CA 1
ATOM 1390 C C . GLY A 1 183 ? -24.022 -6.944 11.528 1.00 96.81 183 GLY A C 1
ATOM 1391 O O . GLY A 1 183 ? -25.105 -6.845 10.953 1.00 96.81 183 GLY A O 1
ATOM 1392 N N . VAL A 1 184 ? -23.466 -5.939 12.209 1.00 97.69 184 VAL A N 1
ATOM 1393 C CA . VAL A 1 184 ? -24.028 -4.585 12.285 1.00 97.69 184 VAL A CA 1
ATOM 1394 C C . VAL A 1 184 ? -23.909 -3.910 10.925 1.00 97.69 184 VAL A C 1
ATOM 1396 O O . VAL A 1 184 ? -22.891 -4.039 10.238 1.00 97.69 184 VAL A O 1
ATOM 1399 N N . LYS A 1 185 ? -24.938 -3.165 10.539 1.00 95.56 185 LYS A N 1
ATOM 1400 C CA . LYS A 1 185 ? -24.939 -2.318 9.346 1.00 95.56 185 LYS A CA 1
ATOM 1401 C C . LYS A 1 185 ? -24.677 -0.867 9.725 1.00 95.56 185 LYS A C 1
ATOM 1403 O O . LYS A 1 185 ? -24.980 -0.416 10.829 1.00 95.56 185 LYS A O 1
ATOM 1408 N N . ASP A 1 186 ? -24.164 -0.106 8.774 1.00 93.19 186 ASP A N 1
ATOM 1409 C CA . ASP A 1 186 ? -23.943 1.339 8.892 1.00 93.19 186 ASP A CA 1
ATOM 1410 C C . ASP A 1 186 ? -25.234 2.150 9.122 1.00 93.19 186 ASP A C 1
ATOM 1412 O O . ASP A 1 186 ? -25.158 3.306 9.526 1.00 93.19 186 ASP A O 1
ATOM 1416 N N . THR A 1 187 ? -26.407 1.540 8.936 1.00 94.50 187 THR A N 1
ATOM 1417 C CA . THR A 1 187 ? -27.723 2.156 9.166 1.00 94.50 187 THR A CA 1
ATOM 1418 C C . THR A 1 187 ? -28.436 1.704 10.441 1.00 94.50 187 THR A C 1
ATOM 1420 O O . THR A 1 187 ? -29.515 2.218 10.727 1.00 94.50 187 THR A O 1
ATOM 1423 N N . ASP A 1 188 ? -27.906 0.719 11.173 1.00 96.69 188 ASP A N 1
ATOM 1424 C CA . ASP A 1 188 ? -28.617 0.135 12.323 1.00 96.69 188 ASP A CA 1
ATOM 1425 C C . ASP A 1 188 ? -28.700 1.107 13.512 1.00 96.69 188 ASP A C 1
ATOM 1427 O O . ASP A 1 188 ? -29.671 1.079 14.266 1.00 96.69 188 ASP A O 1
ATOM 1431 N N . TYR A 1 189 ? -27.714 1.999 13.644 1.00 96.12 189 TYR A N 1
ATOM 1432 C CA . TYR A 1 189 ? -27.651 3.034 14.670 1.00 96.12 189 TYR A CA 1
ATOM 1433 C C . TYR A 1 189 ? -27.345 4.386 14.028 1.00 96.12 189 TYR A C 1
ATOM 1435 O O . TYR A 1 189 ? -26.425 4.518 13.221 1.00 96.12 189 TYR A O 1
ATOM 1443 N N . THR A 1 190 ? -28.107 5.414 14.396 1.00 91.25 190 THR A N 1
ATOM 1444 C CA . THR A 1 190 ? -28.037 6.725 13.730 1.00 91.25 190 THR A CA 1
ATOM 1445 C C . THR A 1 190 ? -27.373 7.814 14.561 1.00 91.25 190 THR A C 1
ATOM 1447 O O . THR A 1 190 ? -26.998 8.834 13.997 1.00 91.25 190 THR A O 1
ATOM 1450 N N . THR A 1 191 ? -27.237 7.615 15.874 1.00 91.69 191 THR A N 1
ATOM 1451 C CA . THR A 1 191 ? -26.741 8.636 16.809 1.00 91.69 191 THR A CA 1
ATOM 1452 C C . THR A 1 191 ? -25.756 8.051 17.806 1.00 91.69 191 THR A C 1
ATOM 1454 O O . THR A 1 191 ? -25.967 6.947 18.308 1.00 91.69 191 THR A O 1
ATOM 1457 N N . SER A 1 192 ? -24.725 8.819 18.149 1.00 94.25 192 SER A N 1
ATOM 1458 C CA . SER A 1 192 ? -23.748 8.469 19.183 1.00 94.25 192 SER A CA 1
ATOM 1459 C C . SER A 1 192 ? -23.968 9.275 20.463 1.00 94.25 192 SER A C 1
ATOM 1461 O O . SER A 1 192 ? -24.373 10.435 20.426 1.00 94.25 192 SER A O 1
ATOM 1463 N N . VAL A 1 193 ? -23.635 8.686 21.615 1.00 95.69 193 VAL A N 1
ATOM 1464 C CA . VAL A 1 193 ? -23.552 9.427 22.889 1.00 95.69 193 VAL A CA 1
ATOM 1465 C C . VAL A 1 193 ? -22.305 10.316 22.966 1.00 95.69 193 VAL A C 1
ATOM 1467 O O . VAL A 1 193 ? -22.210 11.179 23.840 1.00 95.69 193 VAL A O 1
ATOM 1470 N N . PHE A 1 194 ? -21.333 10.098 22.074 1.00 98.00 194 PHE A N 1
ATOM 1471 C CA . PHE A 1 194 ? -20.090 10.855 22.035 1.00 98.00 194 PHE A CA 1
ATOM 1472 C C . PHE A 1 194 ? -20.203 12.069 21.113 1.00 98.00 194 PHE A C 1
ATOM 1474 O O . PHE A 1 194 ? -20.542 11.946 19.940 1.00 98.00 194 PHE A O 1
ATOM 1481 N N . ARG A 1 195 ? -19.847 13.247 21.629 1.00 97.12 195 ARG A N 1
ATOM 1482 C CA . ARG A 1 195 ? -19.948 14.533 20.917 1.00 97.12 195 ARG A CA 1
ATOM 1483 C C . ARG A 1 195 ? -18.947 14.688 19.769 1.00 97.12 195 ARG A C 1
ATOM 1485 O O . ARG A 1 195 ? -19.136 15.545 18.915 1.00 97.12 195 ARG A O 1
ATOM 1492 N N . ASP A 1 196 ? -17.874 13.901 19.769 1.00 97.81 196 ASP A N 1
ATOM 1493 C CA . ASP A 1 196 ? -16.858 13.858 18.713 1.00 97.81 196 ASP A CA 1
ATOM 1494 C C . 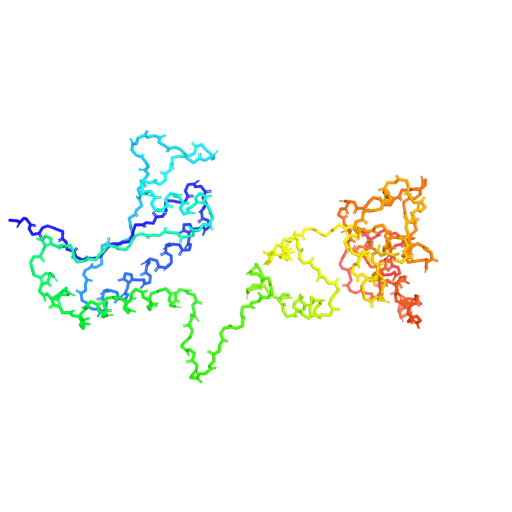ASP A 1 196 ? -17.095 12.721 17.705 1.00 97.81 196 ASP A C 1
ATOM 1496 O O . ASP A 1 196 ? -16.232 12.429 16.876 1.00 97.81 196 ASP A O 1
ATOM 1500 N N . VAL A 1 197 ? -18.276 12.100 17.751 1.00 98.00 197 VAL A N 1
ATOM 1501 C CA . VAL A 1 197 ? -18.767 11.140 16.761 1.00 98.00 197 VAL A CA 1
ATOM 1502 C C . VAL A 1 197 ? -20.019 11.744 16.124 1.00 98.00 197 VAL A C 1
ATOM 1504 O O . VAL A 1 197 ? -21.117 11.532 16.636 1.00 98.00 197 VAL A O 1
ATOM 1507 N N . PRO A 1 198 ? -19.865 12.539 15.049 1.00 97.00 198 PRO A N 1
ATOM 1508 C CA . PRO A 1 198 ? -20.997 13.120 14.338 1.00 97.00 198 PRO A CA 1
ATOM 1509 C C . PRO A 1 198 ? -21.917 12.046 13.757 1.00 97.00 198 PRO A C 1
ATOM 1511 O O . PRO A 1 198 ? -21.485 10.929 13.465 1.00 97.00 198 PRO A O 1
ATOM 1514 N N . ASP A 1 199 ? -23.180 12.400 13.550 1.00 95.75 199 ASP A N 1
ATOM 1515 C CA . ASP A 1 199 ? -24.134 11.534 12.864 1.00 95.75 199 ASP A CA 1
ATOM 1516 C C . ASP A 1 199 ? -23.775 11.405 11.374 1.00 95.75 199 ASP A C 1
ATOM 1518 O O . ASP A 1 199 ? -23.300 12.354 10.749 1.00 95.75 199 ASP A O 1
ATOM 1522 N N . GLY A 1 200 ? -24.028 10.231 10.790 1.00 94.38 200 GLY A N 1
ATOM 1523 C CA . GLY A 1 200 ? -23.810 9.976 9.360 1.00 94.38 200 GLY A CA 1
ATOM 1524 C C . GLY A 1 200 ? -22.360 9.691 8.947 1.00 94.38 200 GLY A C 1
ATOM 1525 O O . GLY A 1 200 ? -22.107 9.476 7.762 1.00 94.38 200 GLY A O 1
ATOM 1526 N N . GLU A 1 201 ? -21.415 9.642 9.887 1.00 96.44 201 GLU A N 1
ATOM 1527 C CA . GLU A 1 201 ? -20.065 9.152 9.613 1.00 96.44 201 GLU A CA 1
ATOM 1528 C C . GLU A 1 201 ? -20.067 7.634 9.403 1.00 96.44 201 GLU A C 1
ATOM 1530 O O . GLU A 1 201 ? -20.849 6.888 9.998 1.00 96.44 201 GLU A O 1
ATOM 1535 N N . TRP A 1 202 ? -19.117 7.140 8.606 1.00 94.94 202 TRP A N 1
ATOM 1536 C CA . TRP A 1 202 ? -18.989 5.710 8.287 1.00 94.94 202 TRP A CA 1
ATOM 1537 C C . TRP A 1 202 ? -18.792 4.811 9.519 1.00 94.94 202 TRP A C 1
ATOM 1539 O O . TRP A 1 202 ? -18.986 3.599 9.437 1.00 94.94 202 TRP A O 1
ATOM 1549 N N . TYR A 1 203 ? -18.391 5.396 10.652 1.00 96.69 203 TYR A N 1
ATOM 1550 C CA . TYR A 1 203 ? -18.204 4.720 11.933 1.00 96.69 203 TYR A CA 1
ATOM 1551 C C . TYR A 1 203 ? -19.323 4.976 12.948 1.00 96.69 203 TYR A C 1
ATOM 1553 O O . TYR A 1 203 ? -19.320 4.314 13.985 1.00 96.69 203 TYR A O 1
ATOM 1561 N N . THR A 1 204 ? -20.264 5.900 12.703 1.00 98.12 204 THR A N 1
ATOM 1562 C CA . THR A 1 204 ? -21.272 6.308 13.702 1.00 98.12 204 THR A CA 1
ATOM 1563 C C . THR A 1 204 ? -22.049 5.108 14.219 1.00 98.12 204 THR A C 1
ATOM 1565 O O . THR A 1 204 ? -22.085 4.885 15.429 1.00 98.12 204 THR A O 1
ATOM 1568 N N . SER A 1 205 ? -22.602 4.301 13.306 1.00 98.12 205 SER A N 1
ATOM 1569 C CA . SER A 1 205 ? -23.442 3.167 13.688 1.00 98.12 205 SER A CA 1
ATOM 1570 C C . SER A 1 205 ? -22.678 2.147 14.535 1.00 98.12 205 SER A C 1
ATOM 1572 O O . SER A 1 205 ? -23.146 1.683 15.572 1.00 98.12 205 SER A O 1
ATOM 1574 N N . PHE A 1 206 ? -21.438 1.859 14.141 1.00 98.38 206 PHE A N 1
ATOM 1575 C CA . PHE A 1 206 ? -20.596 0.878 14.815 1.00 98.38 206 PHE A CA 1
ATOM 1576 C C . PHE A 1 206 ? -20.117 1.354 16.187 1.00 98.38 206 PHE A C 1
ATOM 1578 O O . PHE A 1 206 ? -20.060 0.558 17.121 1.00 98.38 206 PHE A O 1
ATOM 1585 N N . VAL A 1 207 ? -19.784 2.640 16.331 1.00 98.44 207 VAL A N 1
ATOM 1586 C CA . VAL A 1 207 ? -19.414 3.203 17.635 1.00 98.44 207 VAL A CA 1
ATOM 1587 C C . VAL A 1 207 ? -20.620 3.210 18.571 1.00 98.44 207 VAL A C 1
ATOM 1589 O O . VAL A 1 207 ? -20.490 2.763 19.707 1.00 98.44 207 VAL A O 1
ATOM 1592 N N . ALA A 1 208 ? -21.792 3.632 18.090 1.00 98.12 208 ALA A N 1
ATOM 1593 C CA . ALA A 1 208 ? -23.026 3.625 18.871 1.00 98.12 208 ALA A CA 1
ATOM 1594 C C . ALA A 1 208 ? -23.406 2.208 19.331 1.00 98.12 208 ALA A C 1
ATOM 1596 O O . ALA A 1 208 ? -23.604 1.984 20.526 1.00 98.12 208 ALA A O 1
ATOM 1597 N N . TRP A 1 209 ? -23.393 1.236 18.413 1.00 98.50 209 TRP A N 1
ATOM 1598 C CA . TRP A 1 209 ? -23.586 -0.182 18.722 1.00 98.50 209 TRP A CA 1
ATOM 1599 C C . TRP A 1 209 ? -22.616 -0.673 19.800 1.00 98.50 209 TRP A C 1
ATOM 1601 O O . TRP A 1 209 ? -23.026 -1.307 20.776 1.00 98.50 209 TRP A O 1
ATOM 1611 N N . ALA A 1 210 ? -21.322 -0.385 19.633 1.00 98.50 210 ALA A N 1
ATOM 1612 C CA . ALA A 1 210 ? -20.299 -0.845 20.558 1.00 98.50 210 ALA A CA 1
ATOM 1613 C C . ALA A 1 210 ? -20.488 -0.232 21.951 1.00 98.50 210 ALA A C 1
ATOM 1615 O O . ALA A 1 210 ? -20.246 -0.903 22.953 1.00 98.50 210 ALA A O 1
ATOM 1616 N N . THR A 1 211 ? -20.940 1.018 22.039 1.00 97.69 211 THR A N 1
ATOM 1617 C CA . THR A 1 211 ? -21.248 1.655 23.322 1.00 97.69 211 THR A CA 1
ATOM 1618 C C . THR A 1 211 ? -22.481 1.055 23.977 1.00 97.69 211 THR A C 1
ATOM 1620 O O . THR A 1 211 ? -22.424 0.710 25.155 1.00 97.69 211 THR A O 1
ATOM 1623 N N . GLU A 1 212 ? -23.567 0.864 23.227 1.00 97.25 212 GLU A N 1
ATOM 1624 C CA . GLU A 1 212 ? -24.808 0.283 23.753 1.00 97.25 212 GLU A CA 1
ATOM 1625 C C . GLU A 1 212 ? -24.601 -1.142 24.286 1.00 97.25 212 GLU A C 1
ATOM 1627 O O . GLU A 1 212 ? -25.211 -1.541 25.275 1.00 97.25 212 GLU A O 1
ATOM 1632 N N . ASN A 1 213 ? -23.672 -1.886 23.683 1.00 97.81 213 ASN A N 1
ATOM 1633 C CA . ASN A 1 213 ? -23.320 -3.245 24.089 1.00 97.81 213 ASN A CA 1
ATOM 1634 C C . ASN A 1 213 ? -22.155 -3.313 25.097 1.00 97.81 213 ASN A C 1
ATOM 1636 O O . ASN A 1 213 ? -21.659 -4.401 25.390 1.00 97.81 213 ASN A O 1
ATOM 1640 N N . GLY A 1 214 ? -21.691 -2.176 25.631 1.00 96.88 214 GLY A N 1
ATOM 1641 C CA . GLY A 1 214 ? -20.635 -2.121 26.652 1.00 96.88 214 GLY A CA 1
ATOM 1642 C C . GLY A 1 214 ? -19.228 -2.488 26.156 1.00 96.88 214 GLY A C 1
ATOM 1643 O O . GLY A 1 214 ? -18.315 -2.695 26.965 1.00 96.88 214 GLY A O 1
ATOM 1644 N N . ILE A 1 215 ? -19.033 -2.549 24.837 1.00 98.25 215 ILE A N 1
ATOM 1645 C CA . ILE A 1 215 ? -17.771 -2.889 24.168 1.00 98.25 215 ILE A CA 1
ATOM 1646 C C . ILE A 1 215 ? -16.784 -1.712 24.229 1.00 98.25 215 ILE A C 1
ATOM 1648 O O . ILE A 1 215 ? -15.575 -1.925 24.345 1.00 98.25 215 ILE A O 1
ATOM 1652 N N . VAL A 1 216 ? -17.280 -0.467 24.221 1.00 97.25 216 VAL A N 1
ATOM 1653 C CA . VAL A 1 216 ? -16.459 0.751 24.362 1.00 97.25 216 VAL A CA 1
ATOM 1654 C C . VAL A 1 216 ? -17.085 1.772 25.316 1.00 97.25 216 VAL A C 1
ATOM 1656 O O . VAL A 1 216 ? -18.283 2.025 25.251 1.00 97.25 216 VAL A O 1
ATOM 1659 N N . ASP A 1 217 ? -16.255 2.412 26.150 1.00 89.44 217 ASP A N 1
ATOM 1660 C CA . ASP A 1 217 ? -16.703 3.387 27.170 1.00 89.44 217 ASP A CA 1
ATOM 1661 C C . ASP A 1 217 ? -16.330 4.853 26.844 1.00 89.44 217 ASP A C 1
ATOM 1663 O O . ASP A 1 217 ? -16.788 5.779 27.509 1.00 89.44 217 ASP A O 1
ATOM 1667 N N . GLY A 1 218 ? -15.482 5.086 25.834 1.00 90.62 218 GLY A N 1
ATOM 1668 C CA . GLY A 1 218 ? -14.878 6.400 25.560 1.00 90.62 218 GLY A CA 1
ATOM 1669 C C . GLY A 1 218 ? -13.759 6.781 26.545 1.00 90.62 218 GLY A C 1
ATOM 1670 O O . GLY A 1 218 ? -13.232 5.928 27.257 1.00 90.62 218 GLY A O 1
ATOM 1671 N N . TYR A 1 219 ? -13.374 8.060 26.560 1.00 91.81 219 TYR A N 1
ATOM 1672 C CA . TYR A 1 219 ? -12.349 8.634 27.453 1.00 91.81 219 TYR A CA 1
ATOM 1673 C C . TYR A 1 219 ? -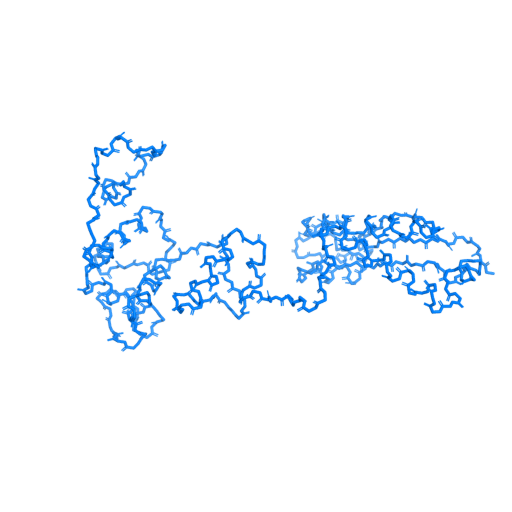12.935 9.505 28.577 1.00 91.81 219 TYR A C 1
ATOM 1675 O O . TYR A 1 219 ? -12.191 10.182 29.282 1.00 91.81 219 TYR A O 1
ATOM 1683 N N . GLY A 1 220 ? -14.258 9.487 28.757 1.00 90.38 220 GLY A N 1
ATOM 1684 C CA . GLY A 1 220 ? -14.969 10.422 29.632 1.00 90.38 220 GLY A CA 1
ATOM 1685 C C . GLY A 1 220 ? -15.494 11.647 28.879 1.00 90.38 220 GLY A C 1
ATOM 1686 O O . GLY A 1 220 ? -15.208 11.835 27.699 1.00 90.38 220 GLY A O 1
ATOM 1687 N N . ASP A 1 221 ? -16.342 12.435 29.546 1.00 90.88 221 ASP A N 1
ATOM 1688 C CA . ASP A 1 221 ? -16.925 13.696 29.047 1.00 90.88 221 ASP A CA 1
ATOM 1689 C C . ASP A 1 221 ? -17.634 13.619 27.676 1.00 90.88 221 ASP A C 1
ATOM 1691 O O . ASP A 1 221 ? -17.813 14.617 26.969 1.00 90.88 221 ASP A O 1
ATOM 1695 N N . GLY A 1 222 ? -18.083 12.419 27.299 1.00 94.06 222 GLY A N 1
ATOM 1696 C CA . GLY A 1 222 ? -18.699 12.158 26.000 1.00 94.06 222 GLY A CA 1
ATOM 1697 C C . GLY A 1 222 ? -17.703 12.174 24.837 1.00 94.06 222 GLY A C 1
ATOM 1698 O O . GLY A 1 222 ? -18.098 12.525 23.734 1.00 94.06 222 GLY A O 1
ATOM 1699 N N . ILE A 1 223 ? -16.437 11.807 25.051 1.00 98.00 223 ILE A N 1
ATOM 1700 C CA . ILE A 1 223 ? -15.384 11.787 24.023 1.00 98.00 223 ILE A CA 1
ATOM 1701 C C . ILE A 1 223 ? -14.961 10.350 23.673 1.00 98.00 223 ILE A C 1
ATOM 1703 O O . ILE A 1 223 ? -14.709 9.541 24.568 1.00 98.00 223 ILE A O 1
ATOM 1707 N N . PHE A 1 224 ? -14.819 10.036 22.380 1.00 97.94 224 PHE A N 1
ATOM 1708 C CA . PHE A 1 224 ? -14.393 8.719 21.875 1.00 97.94 224 PHE A CA 1
ATOM 1709 C C . PHE A 1 224 ? -13.012 8.705 21.195 1.00 97.94 224 PHE A C 1
ATOM 1711 O O . PHE A 1 224 ? -12.311 7.686 21.246 1.00 97.94 224 PHE A O 1
ATOM 1718 N N . LEU A 1 225 ? -12.615 9.825 20.590 1.00 97.75 225 LEU A N 1
ATOM 1719 C CA . LEU A 1 225 ? -11.421 10.032 19.766 1.00 97.75 225 LEU A CA 1
ATOM 1720 C C . LEU A 1 225 ? -11.372 9.116 18.526 1.00 97.75 225 LEU A C 1
ATOM 1722 O O . LEU A 1 225 ? -10.426 8.337 18.381 1.00 97.75 225 LEU A O 1
ATOM 1726 N N . PRO A 1 226 ? -12.358 9.183 17.606 1.00 97.69 226 PRO A N 1
ATOM 1727 C CA . PRO A 1 226 ? -12.483 8.231 16.496 1.00 97.69 226 PRO A CA 1
ATOM 1728 C C . PRO A 1 226 ? -11.260 8.189 15.573 1.00 97.69 226 PRO A C 1
ATOM 1730 O O . PRO A 1 226 ? -10.904 7.118 15.084 1.00 97.69 226 PRO A O 1
ATOM 1733 N N . GLN A 1 227 ? -10.605 9.334 15.368 1.00 97.50 227 GLN A N 1
ATOM 1734 C CA . GLN A 1 227 ? -9.465 9.481 14.457 1.00 97.50 227 GLN A CA 1
ATOM 1735 C C . GLN A 1 227 ? -8.105 9.241 15.123 1.00 97.50 227 GLN A C 1
ATOM 1737 O O . GLN A 1 227 ? -7.086 9.216 14.436 1.00 97.50 227 GLN A O 1
ATOM 1742 N N . ASN A 1 228 ? -8.058 9.043 16.444 1.00 97.81 228 ASN A N 1
ATOM 1743 C CA . ASN A 1 228 ? -6.801 8.716 17.104 1.00 97.81 228 ASN A CA 1
ATOM 1744 C C . ASN A 1 228 ? -6.362 7.298 16.739 1.00 97.81 228 ASN A C 1
ATOM 1746 O O . ASN A 1 228 ? -7.180 6.375 16.657 1.00 97.81 228 ASN A O 1
ATOM 1750 N N . ASN A 1 229 ? -5.051 7.123 16.580 1.00 98.06 229 ASN A N 1
ATOM 1751 C CA . ASN A 1 229 ? -4.453 5.807 16.416 1.00 98.06 229 ASN A CA 1
ATOM 1752 C C . ASN A 1 229 ? -4.717 4.962 17.663 1.00 98.06 229 ASN A C 1
ATOM 1754 O O . ASN A 1 229 ? -4.440 5.399 18.781 1.00 98.06 229 ASN A O 1
ATOM 1758 N N . ILE A 1 230 ? -5.242 3.754 17.464 1.00 97.62 230 ILE A N 1
ATOM 1759 C CA . ILE A 1 230 ? -5.510 2.836 18.568 1.00 97.62 230 ILE A CA 1
ATOM 1760 C C . ILE A 1 230 ? -4.202 2.214 19.063 1.00 97.62 230 ILE A C 1
ATOM 1762 O O . ILE A 1 230 ? -3.368 1.762 18.275 1.00 97.62 230 ILE A O 1
ATOM 1766 N N . THR A 1 231 ? -4.015 2.169 20.381 1.00 96.94 231 THR A N 1
ATOM 1767 C CA . THR A 1 231 ? -2.863 1.474 20.976 1.00 96.94 231 THR A CA 1
ATOM 1768 C C . THR A 1 231 ? -3.143 -0.021 21.147 1.00 96.94 231 THR A C 1
ATOM 1770 O O . THR A 1 231 ? -4.293 -0.449 21.232 1.00 96.94 231 THR A O 1
ATOM 1773 N N . ARG A 1 232 ? -2.094 -0.847 21.258 1.00 96.19 232 ARG A N 1
ATOM 1774 C CA . ARG A 1 232 ? -2.245 -2.301 21.477 1.00 96.19 232 ARG A CA 1
ATOM 1775 C C . ARG A 1 232 ? -3.050 -2.632 22.741 1.00 96.19 232 ARG A C 1
ATOM 1777 O O . ARG A 1 232 ? -3.886 -3.526 22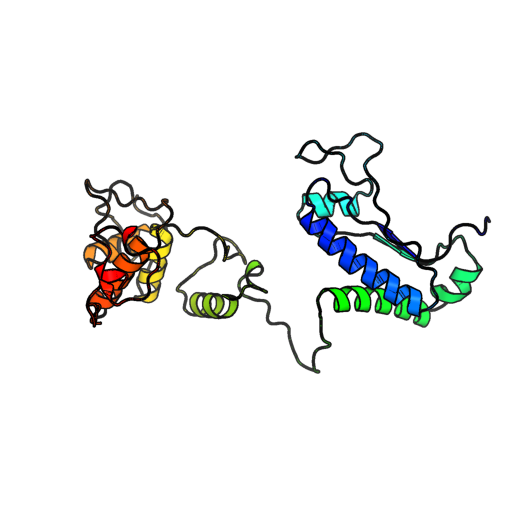.703 1.00 96.19 232 ARG A O 1
ATOM 1784 N N . GLN A 1 233 ? -2.842 -1.890 23.828 1.00 96.06 233 GLN A N 1
ATOM 1785 C CA . GLN A 1 233 ? -3.578 -2.081 25.085 1.00 96.06 233 GLN A CA 1
ATOM 1786 C C . GLN A 1 233 ? -5.057 -1.670 24.979 1.00 96.06 233 GLN A C 1
ATOM 1788 O O . GLN A 1 233 ? -5.930 -2.329 25.539 1.00 96.06 233 GLN A O 1
ATOM 1793 N N . GLU A 1 234 ? -5.370 -0.624 24.208 1.00 97.31 234 GLU A N 1
ATOM 1794 C CA . GLU A 1 234 ? -6.761 -0.255 23.920 1.00 97.31 234 GLU A CA 1
ATOM 1795 C C . GLU A 1 234 ? -7.445 -1.311 23.057 1.00 97.31 234 GLU A C 1
ATOM 1797 O O . GLU A 1 234 ? -8.577 -1.694 23.339 1.00 97.31 234 GLU A O 1
ATOM 1802 N N . MET A 1 235 ? -6.743 -1.813 22.041 1.00 97.62 235 MET A N 1
ATOM 1803 C CA . MET A 1 235 ? -7.231 -2.884 21.178 1.00 97.62 235 MET A CA 1
ATOM 1804 C C . MET A 1 235 ? -7.552 -4.145 21.985 1.00 97.62 235 MET A C 1
ATOM 1806 O O . MET A 1 235 ? -8.632 -4.707 21.820 1.00 97.62 235 MET A O 1
ATOM 1810 N N . ALA A 1 236 ? -6.658 -4.545 22.894 1.00 96.69 236 ALA A N 1
ATOM 1811 C CA . ALA A 1 236 ? -6.858 -5.684 23.785 1.00 96.69 236 ALA A CA 1
ATOM 1812 C C . ALA A 1 236 ? -8.090 -5.498 24.681 1.00 96.69 236 ALA A C 1
ATOM 1814 O O . ALA A 1 236 ? -8.960 -6.363 24.714 1.00 96.69 236 ALA A O 1
ATOM 1815 N N . LYS A 1 237 ? -8.237 -4.331 25.324 1.00 97.00 237 LYS A N 1
ATOM 1816 C CA . LYS A 1 237 ? -9.413 -4.028 26.155 1.00 97.00 237 LYS A CA 1
ATOM 1817 C C . LYS A 1 237 ? -10.724 -4.079 25.374 1.00 97.00 237 LYS A C 1
ATOM 1819 O O . LYS A 1 237 ? -11.684 -4.688 25.840 1.00 97.00 237 LYS A O 1
ATOM 1824 N N . ILE A 1 238 ? -10.776 -3.447 24.204 1.00 98.06 238 ILE A N 1
ATOM 1825 C CA . ILE A 1 238 ? -11.984 -3.436 23.370 1.00 98.06 238 ILE A CA 1
ATOM 1826 C C . ILE A 1 238 ? -12.296 -4.855 22.871 1.00 98.06 238 ILE A C 1
ATOM 1828 O O . ILE A 1 238 ? -13.449 -5.276 22.914 1.00 98.06 238 ILE A O 1
ATOM 1832 N N . MET A 1 239 ? -11.280 -5.621 22.460 1.00 97.81 239 MET A N 1
ATOM 1833 C CA . MET A 1 239 ? -11.454 -7.011 22.034 1.00 97.81 239 MET A CA 1
ATOM 1834 C C . MET A 1 239 ? -11.946 -7.902 23.180 1.00 97.81 239 MET A C 1
ATOM 1836 O O . MET A 1 239 ? -12.887 -8.660 22.984 1.00 97.81 239 MET A O 1
ATOM 1840 N N . ALA A 1 240 ? -11.381 -7.788 24.384 1.00 97.25 240 ALA A N 1
ATOM 1841 C CA . ALA A 1 240 ? -11.834 -8.551 25.545 1.00 97.25 240 ALA A CA 1
ATOM 1842 C C . ALA A 1 240 ? -13.306 -8.254 25.869 1.00 97.25 240 ALA A C 1
ATOM 1844 O O . ALA A 1 240 ? -14.109 -9.164 26.055 1.00 97.25 240 ALA A O 1
ATOM 1845 N N . LYS A 1 241 ? -13.711 -6.978 25.840 1.00 97.88 241 LYS A N 1
ATOM 1846 C CA . LYS A 1 241 ? -15.121 -6.602 26.014 1.00 97.88 241 LYS A CA 1
ATOM 1847 C C . LYS A 1 241 ? -16.023 -7.147 24.904 1.00 97.88 241 LYS A C 1
ATOM 1849 O O . LYS A 1 241 ? -17.118 -7.618 25.196 1.00 97.88 241 LYS A O 1
ATOM 1854 N N . TYR A 1 242 ? -15.562 -7.135 23.654 1.00 98.38 242 TYR A N 1
ATOM 1855 C CA . TYR A 1 242 ? -16.274 -7.752 22.534 1.00 98.38 242 TYR A CA 1
ATOM 1856 C C . TYR A 1 242 ? -16.442 -9.269 22.714 1.00 98.38 242 TYR A C 1
ATOM 1858 O O . TYR A 1 242 ? -17.538 -9.791 22.527 1.00 98.38 242 TYR A O 1
ATOM 1866 N N . LEU A 1 243 ? -15.389 -9.982 23.116 1.00 97.50 243 LEU A N 1
ATOM 1867 C CA . LEU A 1 243 ? -15.434 -11.426 23.362 1.00 97.50 243 LEU A CA 1
ATOM 1868 C C . LEU A 1 243 ? -16.349 -11.767 24.552 1.00 97.50 243 LEU A C 1
ATOM 1870 O O . LEU A 1 243 ? -17.178 -12.667 24.427 1.00 97.50 243 LEU A O 1
ATOM 1874 N N . ASN A 1 244 ? -16.300 -10.989 25.637 1.00 96.75 244 ASN A N 1
ATOM 1875 C CA . ASN A 1 244 ? -17.250 -11.101 26.750 1.00 96.75 244 ASN A CA 1
ATOM 1876 C C . ASN A 1 244 ? -18.697 -10.879 26.293 1.00 96.75 244 ASN A C 1
ATOM 1878 O O . ASN A 1 244 ? -19.582 -11.651 26.655 1.00 96.75 244 ASN A O 1
ATOM 1882 N N . TRP A 1 245 ? -18.949 -9.879 25.441 1.00 97.56 245 TRP A N 1
ATOM 1883 C CA . TRP A 1 245 ? -20.265 -9.662 24.832 1.00 97.56 245 TRP A CA 1
ATOM 1884 C C . TRP A 1 245 ? -20.716 -10.855 23.968 1.00 97.56 245 TRP A C 1
ATOM 1886 O O . TRP A 1 245 ? -21.896 -11.205 23.952 1.00 97.56 245 TRP A O 1
ATOM 1896 N N . LYS A 1 246 ? -19.781 -11.551 23.305 1.00 97.44 246 LYS A N 1
ATOM 1897 C CA . LYS A 1 246 ? -20.039 -12.823 22.605 1.00 97.44 246 LYS A CA 1
ATOM 1898 C C . LYS A 1 246 ? -20.242 -14.023 23.542 1.00 97.44 246 LYS A C 1
ATOM 1900 O O . LYS A 1 246 ? -20.526 -15.110 23.039 1.00 97.44 246 LYS A O 1
ATOM 1905 N N . GLY A 1 247 ? -20.117 -13.847 24.858 1.00 96.88 247 GLY A N 1
ATOM 1906 C CA . GLY A 1 247 ? -20.255 -14.903 25.862 1.00 96.88 247 GLY A CA 1
ATOM 1907 C C . GLY A 1 247 ? -18.996 -15.749 26.065 1.00 96.88 247 GLY A C 1
ATOM 1908 O O . GLY A 1 247 ? -19.098 -16.871 26.556 1.00 96.88 247 GLY A O 1
ATOM 1909 N N . LEU A 1 248 ? -17.828 -15.251 25.658 1.00 96.69 248 LEU A N 1
ATOM 1910 C CA . LEU A 1 248 ? -16.541 -15.903 25.891 1.00 96.69 248 LEU A CA 1
ATOM 1911 C C . LEU A 1 248 ? -15.908 -15.346 27.162 1.00 96.69 248 LEU A C 1
ATOM 1913 O O . LEU A 1 248 ? -15.867 -14.135 27.337 1.00 96.69 248 LEU A O 1
ATOM 1917 N N . ASP A 1 249 ? -15.397 -16.231 28.013 1.00 93.94 249 ASP A N 1
ATOM 1918 C CA . ASP A 1 249 ? -14.620 -15.843 29.187 1.00 93.94 249 ASP A CA 1
ATOM 1919 C C . ASP A 1 249 ? -13.274 -15.251 28.752 1.00 93.94 249 ASP A C 1
ATOM 1921 O O . ASP A 1 249 ? -12.515 -15.882 28.012 1.00 93.94 249 ASP A O 1
ATOM 1925 N N . THR A 1 250 ? -12.998 -14.025 29.190 1.00 93.25 250 THR A N 1
ATOM 1926 C CA . THR A 1 250 ? -11.727 -13.336 28.943 1.00 93.25 250 THR A CA 1
ATOM 1927 C C . THR A 1 250 ? -10.959 -13.063 30.228 1.00 93.25 250 THR A C 1
ATOM 1929 O O . THR A 1 250 ? -10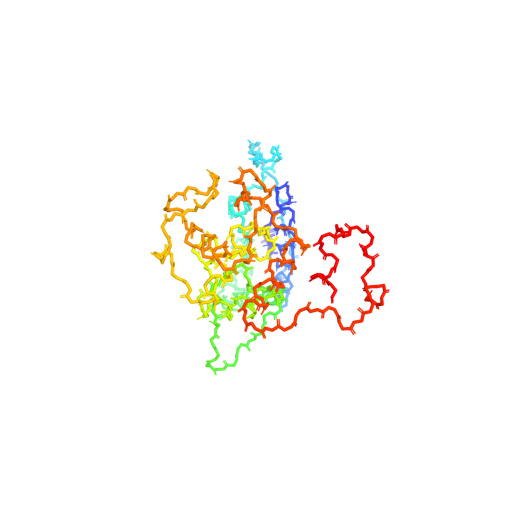.130 -12.155 30.255 1.00 93.25 250 THR A O 1
ATOM 1932 N N . THR A 1 251 ? -11.283 -13.754 31.319 1.00 91.56 251 THR A N 1
ATOM 1933 C CA . THR A 1 251 ? -10.504 -13.641 32.550 1.00 91.56 251 THR A CA 1
ATOM 1934 C C . THR A 1 251 ? -9.142 -14.320 32.367 1.00 91.56 251 THR A C 1
ATOM 1936 O O . THR A 1 251 ? -9.070 -15.397 31.766 1.00 91.56 251 THR A O 1
ATOM 1939 N N . PRO A 1 252 ? -8.044 -13.712 32.856 1.00 91.56 252 PRO A N 1
ATOM 1940 C CA . PRO A 1 252 ? -6.736 -14.347 32.806 1.00 91.56 252 PRO A CA 1
ATOM 1941 C C . PRO A 1 252 ? -6.770 -15.707 33.509 1.00 91.56 252 PRO A C 1
ATOM 1943 O O . PRO A 1 252 ? -7.216 -15.825 34.650 1.00 91.56 252 PRO A O 1
ATOM 1946 N N . SER A 1 253 ? -6.266 -16.749 32.847 1.00 90.19 253 SER A N 1
ATOM 1947 C CA . SER A 1 253 ? -6.245 -18.110 33.403 1.00 90.19 253 SER A CA 1
ATOM 1948 C C . SER A 1 253 ? -5.165 -18.314 34.472 1.00 90.19 253 SER A C 1
ATOM 1950 O O . SER A 1 253 ? -5.104 -19.372 35.099 1.00 90.19 253 SER A O 1
ATOM 1952 N N . SER A 1 254 ? -4.280 -17.330 34.630 1.00 93.06 254 SER A N 1
ATOM 1953 C CA . SER A 1 254 ? -3.110 -17.356 35.501 1.00 93.06 254 SER A CA 1
ATOM 1954 C C . SER A 1 254 ? -2.870 -15.975 36.109 1.00 93.06 254 SER A C 1
ATOM 1956 O O . SER A 1 254 ? -3.394 -14.969 35.636 1.00 93.06 254 SER A O 1
ATOM 1958 N N . GLU A 1 255 ? -2.006 -15.912 37.119 1.00 91.75 255 GLU A N 1
ATOM 1959 C CA . GLU A 1 255 ? -1.514 -14.642 37.656 1.00 91.75 255 GLU A CA 1
ATOM 1960 C C . GLU A 1 255 ? -0.865 -13.793 36.551 1.00 91.75 255 GLU A C 1
ATOM 1962 O O . GLU A 1 255 ? -0.048 -14.295 35.774 1.00 91.75 255 GLU A O 1
ATOM 1967 N N . ILE A 1 256 ? -1.175 -12.494 36.517 1.00 90.31 256 ILE A N 1
ATOM 1968 C CA . ILE A 1 256 ? -0.702 -11.537 35.496 1.00 90.31 256 ILE A CA 1
ATOM 1969 C C . ILE A 1 256 ? 0.826 -11.589 35.317 1.00 90.31 256 ILE A C 1
ATOM 1971 O O . ILE A 1 256 ? 1.337 -11.525 34.201 1.00 90.31 256 ILE A O 1
ATOM 1975 N N . SER A 1 257 ? 1.573 -11.771 36.409 1.00 88.81 257 SER A N 1
ATOM 1976 C CA . SER A 1 257 ? 3.042 -11.833 36.402 1.00 88.81 257 SER A CA 1
ATOM 1977 C C . SER A 1 257 ? 3.629 -13.068 35.706 1.00 88.81 257 SER A C 1
ATOM 1979 O O . SER A 1 257 ? 4.833 -13.103 35.456 1.00 88.81 257 SER A O 1
ATOM 1981 N N . SER A 1 258 ? 2.814 -14.082 35.403 1.00 92.81 258 SER A N 1
ATOM 1982 C CA . SER A 1 258 ? 3.255 -15.322 34.753 1.00 92.81 258 SER A CA 1
ATOM 1983 C C . SER A 1 258 ? 3.268 -15.251 33.222 1.00 92.81 258 SER A C 1
ATOM 1985 O O . SER A 1 258 ? 3.882 -16.104 32.576 1.00 92.81 258 SER A O 1
ATOM 1987 N N . TYR A 1 259 ? 2.626 -14.241 32.631 1.00 91.56 259 TYR A N 1
ATOM 1988 C CA . TYR A 1 259 ? 2.563 -14.076 31.183 1.00 91.56 259 TYR A CA 1
ATOM 1989 C C . TYR A 1 259 ? 3.895 -13.542 30.625 1.00 91.56 259 TYR A C 1
ATOM 1991 O O . TYR A 1 259 ? 4.477 -12.619 31.200 1.00 91.56 259 TYR A O 1
ATOM 1999 N N . PRO A 1 260 ? 4.400 -14.071 29.490 1.00 93.31 260 PRO A N 1
ATOM 2000 C CA . PRO A 1 260 ? 5.717 -13.725 28.946 1.00 93.31 260 PRO A CA 1
ATOM 2001 C C . PRO A 1 260 ? 5.701 -12.391 28.173 1.00 93.31 260 PRO A C 1
ATOM 2003 O O . PRO A 1 260 ? 6.020 -12.336 26.984 1.00 93.31 260 PRO A O 1
ATOM 2006 N N . ILE A 1 261 ? 5.310 -11.306 28.844 1.00 93.25 261 ILE A N 1
ATOM 2007 C CA . ILE A 1 261 ? 5.214 -9.956 28.279 1.00 93.25 261 ILE A CA 1
ATOM 2008 C C . ILE A 1 261 ? 6.392 -9.121 28.786 1.00 93.25 261 ILE A C 1
ATOM 2010 O O . ILE A 1 261 ? 6.444 -8.722 29.948 1.00 93.25 261 ILE A O 1
ATOM 2014 N N . ASN A 1 262 ? 7.354 -8.848 27.902 1.00 94.06 262 ASN A N 1
ATOM 2015 C CA . ASN A 1 262 ? 8.603 -8.159 28.259 1.00 94.06 262 ASN A CA 1
ATOM 2016 C C . ASN A 1 262 ? 8.386 -6.733 28.795 1.00 94.06 262 ASN A C 1
ATOM 2018 O O . ASN A 1 262 ? 9.182 -6.244 29.593 1.00 94.06 262 ASN A O 1
ATOM 2022 N N . ASP A 1 263 ? 7.329 -6.062 28.348 1.00 93.62 263 ASP A N 1
ATOM 2023 C CA . ASP A 1 263 ? 6.974 -4.682 28.673 1.00 93.62 263 ASP A CA 1
ATOM 2024 C C . ASP A 1 263 ? 5.726 -4.583 29.565 1.00 93.62 263 ASP A C 1
ATOM 2026 O O . ASP A 1 263 ? 5.040 -3.563 29.562 1.00 93.62 263 ASP A O 1
ATOM 2030 N N . LEU A 1 264 ? 5.457 -5.608 30.386 1.00 92.81 264 LEU A N 1
ATOM 2031 C CA . LEU A 1 264 ? 4.282 -5.679 31.268 1.00 92.81 264 LEU A CA 1
ATOM 2032 C C . LEU A 1 264 ? 4.095 -4.413 32.129 1.00 92.81 264 LEU A C 1
ATOM 2034 O O . LEU A 1 264 ? 2.987 -3.905 32.267 1.00 92.81 264 LEU A O 1
ATOM 2038 N N . ASN A 1 265 ? 5.192 -3.851 32.649 1.00 93.31 265 ASN A N 1
ATOM 2039 C CA . ASN A 1 265 ? 5.174 -2.646 33.490 1.00 93.31 265 ASN A CA 1
ATOM 2040 C C . ASN A 1 265 ? 4.800 -1.353 32.735 1.00 93.31 265 ASN A C 1
ATOM 2042 O O . ASN A 1 265 ? 4.552 -0.332 33.373 1.00 93.31 265 ASN A O 1
ATOM 2046 N N . ALA A 1 266 ? 4.803 -1.364 31.398 1.00 94.94 266 ALA A N 1
ATOM 2047 C CA . ALA A 1 266 ? 4.385 -0.232 30.571 1.00 94.94 266 ALA A CA 1
ATOM 2048 C C . ALA A 1 266 ? 2.879 -0.255 30.251 1.00 94.94 266 ALA A C 1
ATOM 2050 O O . ALA A 1 266 ? 2.348 0.724 29.722 1.00 94.94 266 ALA A O 1
ATOM 2051 N N . ILE A 1 267 ? 2.187 -1.354 30.566 1.00 95.38 267 ILE A N 1
ATOM 2052 C CA . ILE A 1 267 ? 0.746 -1.491 30.364 1.00 95.38 267 ILE A CA 1
ATOM 2053 C C . ILE A 1 267 ? 0.019 -0.713 31.462 1.00 95.38 267 ILE A C 1
ATOM 2055 O O . ILE A 1 267 ? 0.318 -0.845 32.650 1.00 95.38 267 ILE A O 1
ATOM 2059 N N . GLY A 1 268 ? -0.961 0.106 31.077 1.00 94.62 268 GLY A N 1
ATOM 2060 C CA . GLY A 1 268 ? -1.808 0.792 32.048 1.00 94.62 268 GLY A CA 1
ATOM 2061 C C . GLY A 1 268 ? -2.578 -0.219 32.897 1.00 94.62 268 GLY A C 1
ATOM 2062 O O . GLY A 1 268 ? -3.108 -1.188 32.364 1.00 94.62 268 GLY A O 1
ATOM 2063 N N . GLY A 1 269 ? -2.706 0.016 34.207 1.00 94.25 269 GLY A N 1
ATOM 2064 C CA . GLY A 1 269 ? -3.376 -0.933 35.112 1.00 94.25 269 GLY A CA 1
ATOM 2065 C C . GLY A 1 269 ? -4.791 -1.335 34.667 1.00 94.25 269 GLY A C 1
ATOM 2066 O O . GLY A 1 269 ? -5.203 -2.471 34.853 1.00 94.25 269 GLY A O 1
ATOM 2067 N N . TRP A 1 270 ? -5.498 -0.434 33.978 1.00 93.12 270 TRP A N 1
ATOM 2068 C CA . TRP A 1 270 ? -6.825 -0.663 33.394 1.00 93.12 270 TRP A CA 1
ATOM 2069 C C . TRP A 1 270 ? -6.850 -1.650 32.213 1.00 93.12 270 TRP A C 1
ATOM 2071 O O . TRP A 1 270 ? -7.935 -2.019 31.760 1.00 93.12 270 TRP A O 1
ATOM 2081 N N . ALA A 1 271 ? -5.685 -2.010 31.674 1.00 94.62 271 ALA A N 1
ATOM 2082 C CA . ALA A 1 271 ? -5.513 -2.872 30.512 1.00 94.62 271 ALA A CA 1
ATOM 2083 C C . ALA A 1 271 ? -4.727 -4.154 30.822 1.00 94.62 271 ALA A C 1
ATOM 2085 O O . ALA A 1 271 ? -4.544 -4.959 29.918 1.00 94.62 271 ALA A O 1
ATOM 2086 N N . LEU A 1 272 ? -4.261 -4.356 32.061 1.00 93.88 272 LEU A N 1
ATOM 2087 C CA . LEU A 1 272 ? -3.461 -5.533 32.412 1.00 93.88 272 LEU A CA 1
ATOM 2088 C C . LEU A 1 272 ? -4.231 -6.831 32.174 1.00 93.88 272 LEU A C 1
ATOM 2090 O O . LEU A 1 272 ? -3.761 -7.669 31.415 1.00 93.88 272 LEU A O 1
ATOM 2094 N N . GLU A 1 273 ? -5.424 -6.956 32.759 1.00 93.69 273 GLU A N 1
ATOM 2095 C CA . GLU A 1 273 ? -6.284 -8.129 32.567 1.00 93.69 273 GLU A CA 1
ATOM 2096 C C . GLU A 1 273 ? -6.601 -8.397 31.091 1.00 93.69 273 GLU A C 1
ATOM 2098 O O . GLU A 1 273 ? -6.300 -9.482 30.633 1.00 93.69 273 GLU A O 1
ATOM 2103 N N . PRO A 1 274 ? -7.128 -7.454 30.286 1.00 94.38 274 PRO A N 1
ATOM 2104 C CA . PRO A 1 274 ? -7.458 -7.770 28.898 1.00 94.38 274 PRO A CA 1
ATOM 2105 C C . PRO A 1 274 ? -6.243 -8.015 27.989 1.00 94.38 274 PRO A C 1
ATOM 2107 O O . PRO A 1 274 ? -6.424 -8.492 26.870 1.00 94.38 274 PRO A O 1
ATOM 2110 N N . VAL A 1 275 ? -5.028 -7.636 28.405 1.00 93.81 275 VAL A N 1
ATOM 2111 C CA . VAL A 1 275 ? -3.793 -7.945 27.665 1.00 93.81 275 VAL A CA 1
ATOM 2112 C C . VAL A 1 275 ? -3.236 -9.332 28.029 1.00 93.81 275 VAL A C 1
ATOM 2114 O O . VAL A 1 275 ? -2.530 -9.909 27.199 1.00 93.81 275 VAL A O 1
ATOM 2117 N N . CYS A 1 276 ? -3.537 -9.852 29.223 1.00 90.00 276 CYS A N 1
ATOM 2118 C CA . CYS A 1 276 ? -3.046 -11.138 29.732 1.00 90.00 276 CYS A CA 1
ATOM 2119 C C . CYS A 1 276 ? -4.079 -12.253 29.521 1.00 90.00 276 CYS A C 1
ATOM 2121 O O . CYS A 1 276 ? -3.729 -13.277 28.896 1.00 90.00 276 CYS A O 1
#

Secondary structure (DSSP, 8-state):
--TT--SEEEE---SSS-HHHHHHHHHHHHHHHHHHHHTT--EEEEE--B-SS--B-TTSSBPBSSHHHHHHHHTT----EEEES-TT-HHHIIIIISSHHHHHHHHHHHHHHHHHHHTPPPPPTT------SSGGGTT-TTHHHHHHHHHTTS---SBTTB--TTSPPBHHHHHHHHHHHTT--TTS----SSTTS-TT-TTHHHHHHHHHTTS---SSTT---TTSBPPHHHHHHHHHHHHHHTT---S-SS-GGGS--TTGGGS-GGGHHHH-

pLDDT: mean 93.27, std 7.55, range [41.62, 98.5]

Radius of gyration: 28.13 Å; chains: 1; bounding box: 61×47×78 Å

InterPro domains:
  IPR001119 S-layer homology domain [PF00395] (134-174)
  IPR001119 S-layer homology domain [PF00395] (194-236)
  IPR001119 S-layer homology domain [PS51272] (129-189)
  IPR001119 S-layer homology domain [PS51272] (190-253)
  IPR051465 Cell Envelope Structural Component [PTHR43308] (177-252)

Organism: NCBI:txid408170